Protein AF-0000000075523695 (afdb_homodimer)

InterPro domains:
  IPR011992 EF-hand domain pair [SSF47473] (6-89)
  IPR013787 S100/CaBP-9k-type, calcium binding, subdomain [PF01023] (9-50)
  IPR013787 S100/CaBP-9k-type, calcium binding, subdomain [SM01394] (8-50)
  IPR018247 EF-Hand 1, calcium-binding site [PS00018] (62-74)
  IPR034325 S-100 [cd00213] (6-84)

Radius of gyration: 16.7 Å; Cα contacts (8 Å, |Δi|>4): 233; chains: 2; bounding box: 44×44×38 Å

Sequence (190 aa):
MAEGQSEVEQAIVTIVASFYKHAGEEGKGETLTSEEFNKLLNEELPQLSQDVPLEDRLKELDINKDNELNFAEYWKLIGELAKAKQKELKDKKKKMAEGQSEVEQAIVTIVASFYKHAGEEGKGETLTSEEFNKLLNEELPQLSQDVPLEDRLKELDINKDNELNFAEYWKLIGELAKAKQKELKDKKKK

Structure (mmCIF, N/CA/C/O backbone):
data_AF-0000000075523695-model_v1
#
loop_
_entity.id
_entity.type
_entity.pdbx_description
1 polymer 'Protein S100-A13'
#
loop_
_atom_site.group_PDB
_atom_site.id
_atom_site.type_symbol
_atom_site.label_atom_id
_atom_site.label_alt_id
_atom_site.label_comp_id
_atom_site.label_asym_id
_atom_site.label_entity_id
_atom_site.label_seq_id
_atom_site.pdbx_PDB_ins_code
_atom_site.Cartn_x
_atom_site.Cartn_y
_atom_site.Cartn_z
_atom_site.occupancy
_atom_site.B_iso_or_equiv
_atom_site.auth_seq_id
_atom_site.auth_comp_id
_atom_site.auth_asym_id
_atom_site.auth_atom_id
_atom_site.pdbx_PDB_model_num
ATOM 1 N N . MET A 1 1 ? -16.547 -6.766 12.336 1 35.34 1 MET A N 1
ATOM 2 C CA . MET A 1 1 ? -15.641 -5.762 11.797 1 35.34 1 MET A CA 1
ATOM 3 C C . MET A 1 1 ? -14.766 -6.348 10.695 1 35.34 1 MET A C 1
ATOM 5 O O . MET A 1 1 ? -14.797 -7.559 10.453 1 35.34 1 MET A O 1
ATOM 9 N N . ALA A 1 2 ? -13.711 -5.734 10.156 1 43.72 2 ALA A N 1
ATOM 10 C CA . ALA A 1 2 ? -13.039 -6.25 8.969 1 43.72 2 ALA A CA 1
ATOM 11 C C . ALA A 1 2 ? -12.539 -7.676 9.195 1 43.72 2 ALA A C 1
ATOM 13 O O . ALA A 1 2 ? -11.367 -7.887 9.508 1 43.72 2 ALA A O 1
ATOM 14 N N . GLU A 1 3 ? -13.156 -8.398 10.039 1 52.56 3 GLU A N 1
ATOM 15 C CA . GLU A 1 3 ? -12.875 -9.656 10.727 1 52.56 3 GLU A CA 1
ATOM 16 C C . GLU A 1 3 ? -12.281 -10.688 9.773 1 52.56 3 GLU A C 1
ATOM 18 O O . GLU A 1 3 ? -11.586 -11.609 10.203 1 52.56 3 GLU A O 1
ATOM 23 N N . GLY A 1 4 ? -12.703 -10.562 8.508 1 64.12 4 GLY A N 1
ATOM 24 C CA . GLY A 1 4 ? -12.375 -11.586 7.523 1 64.12 4 GLY A CA 1
ATOM 25 C C . GLY A 1 4 ? -11.344 -11.133 6.508 1 64.12 4 GLY A C 1
ATOM 26 O O . GLY A 1 4 ? -11.172 -11.773 5.465 1 64.12 4 GLY A O 1
ATOM 27 N N . GLN A 1 5 ? -10.711 -10.117 6.969 1 78.75 5 GLN A N 1
ATOM 28 C CA . GLN A 1 5 ? -9.852 -9.555 5.934 1 78.75 5 GLN A CA 1
ATOM 29 C C . GLN A 1 5 ? -8.461 -10.18 5.98 1 78.75 5 GLN A C 1
ATOM 31 O O . GLN A 1 5 ? -8.008 -10.625 7.039 1 78.75 5 GLN A O 1
ATOM 36 N N . SER A 1 6 ? -7.918 -10.391 4.883 1 88.5 6 SER A N 1
ATOM 37 C CA . SER A 1 6 ? -6.574 -10.938 4.742 1 88.5 6 SER A CA 1
ATOM 38 C C . SER A 1 6 ? -5.523 -9.953 5.25 1 88.5 6 SER A C 1
ATOM 40 O O . SER A 1 6 ? -5.84 -8.797 5.551 1 88.5 6 SER A O 1
ATOM 42 N N . GLU A 1 7 ? -4.25 -10.312 5.473 1 91.38 7 GLU A N 1
ATOM 43 C CA . GLU A 1 7 ? -3.166 -9.469 5.969 1 91.38 7 GLU A CA 1
ATOM 44 C C . GLU A 1 7 ? -2.934 -8.273 5.047 1 91.38 7 GLU A C 1
ATOM 46 O O . GLU A 1 7 ? -2.738 -7.152 5.516 1 91.38 7 GLU A O 1
ATOM 51 N N . VAL A 1 8 ? -3.076 -8.539 3.75 1 93.88 8 VAL A N 1
ATOM 52 C CA . VAL A 1 8 ? -2.855 -7.504 2.744 1 93.88 8 VAL A CA 1
ATOM 53 C C . VAL A 1 8 ? -4.004 -6.5 2.777 1 93.88 8 VAL A C 1
ATOM 55 O O . VAL A 1 8 ? -3.779 -5.289 2.744 1 93.88 8 VAL A O 1
ATOM 58 N N . GLU A 1 9 ? -5.176 -6.918 2.963 1 93.81 9 GLU A N 1
ATOM 59 C CA . GLU A 1 9 ? -6.348 -6.055 3.059 1 93.81 9 GLU A CA 1
ATOM 60 C C . GLU A 1 9 ? -6.27 -5.148 4.285 1 93.81 9 GLU A C 1
ATOM 62 O O . GLU A 1 9 ? -6.566 -3.957 4.203 1 93.81 9 GLU A O 1
ATOM 67 N N . GLN A 1 10 ? -5.93 -5.773 5.336 1 92.56 10 GLN A N 1
ATOM 68 C CA . GLN A 1 10 ? -5.801 -5.023 6.582 1 92.56 10 GLN A CA 1
ATOM 69 C C . GLN A 1 10 ? -4.727 -3.945 6.465 1 92.56 10 GLN A C 1
ATOM 71 O O . GLN A 1 10 ? -4.883 -2.848 7.004 1 92.56 10 GLN A O 1
ATOM 76 N N . ALA A 1 11 ? -3.648 -4.367 5.73 1 94.25 11 ALA A N 1
ATOM 77 C CA . ALA A 1 11 ? -2.545 -3.432 5.52 1 94.25 11 ALA A CA 1
ATOM 78 C C . ALA A 1 11 ? -3.004 -2.215 4.719 1 94.25 11 ALA A C 1
ATOM 80 O O . ALA A 1 11 ? -2.709 -1.076 5.09 1 94.25 11 ALA A O 1
ATOM 81 N N . ILE A 1 12 ? -3.865 -2.469 3.713 1 95.06 12 ILE A N 1
ATOM 82 C CA . ILE A 1 12 ? -4.383 -1.399 2.863 1 95.06 12 ILE A CA 1
ATOM 83 C C . ILE A 1 12 ? -5.277 -0.476 3.686 1 95.06 12 ILE A C 1
ATOM 85 O O . ILE A 1 12 ? -5.137 0.748 3.629 1 95.06 12 ILE A O 1
ATOM 89 N N . VAL A 1 13 ? -6.074 -1.016 4.461 1 93.44 13 VAL A N 1
ATOM 90 C CA . VAL A 1 13 ? -7.016 -0.26 5.277 1 93.44 13 VAL A CA 1
ATOM 91 C C . VAL A 1 13 ? -6.262 0.562 6.316 1 93.44 13 VAL A C 1
ATOM 93 O O . VAL A 1 13 ? -6.617 1.712 6.59 1 93.44 13 VAL A O 1
ATOM 96 N N . THR A 1 14 ? -5.215 -0.057 6.844 1 94.56 14 THR A N 1
ATOM 97 C CA . THR A 1 14 ? -4.402 0.615 7.852 1 94.56 14 THR A CA 1
ATOM 98 C C . THR A 1 14 ? -3.74 1.86 7.273 1 94.56 14 THR A C 1
ATOM 100 O O . THR A 1 14 ? -3.75 2.924 7.895 1 94.56 14 THR A O 1
ATOM 103 N N . ILE A 1 15 ? -3.197 1.745 6.062 1 94.94 15 ILE A N 1
ATOM 104 C CA . ILE A 1 15 ? -2.539 2.855 5.383 1 94.94 15 ILE A CA 1
ATOM 105 C C . ILE A 1 15 ? -3.557 3.951 5.078 1 94.94 15 ILE A C 1
ATOM 107 O O . ILE A 1 15 ? -3.309 5.129 5.34 1 94.94 15 ILE A O 1
ATOM 111 N N . VAL A 1 16 ? -4.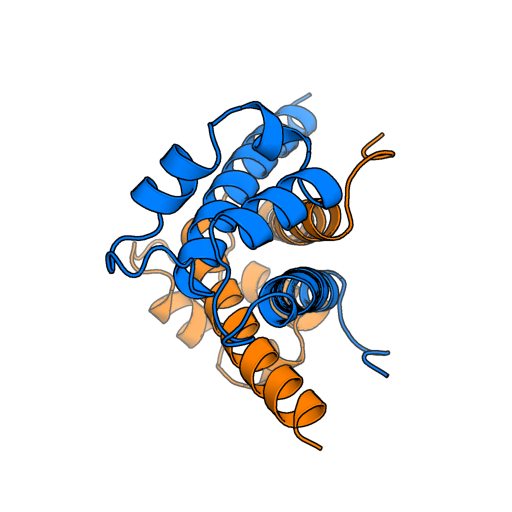727 3.555 4.586 1 94.81 16 VAL A N 1
ATOM 112 C CA . VAL A 1 16 ? -5.789 4.484 4.223 1 94.81 16 VAL A CA 1
ATOM 113 C C . VAL A 1 16 ? -6.324 5.172 5.477 1 94.81 16 VAL A C 1
ATOM 115 O O . VAL A 1 16 ? -6.52 6.391 5.488 1 94.81 16 VAL A O 1
ATOM 118 N N . ALA A 1 17 ? -6.574 4.426 6.504 1 92 17 ALA A N 1
ATOM 119 C CA . ALA A 1 17 ? -7.098 4.953 7.762 1 92 17 ALA A CA 1
ATOM 120 C C . ALA A 1 17 ? -6.113 5.934 8.398 1 92 17 ALA A C 1
ATOM 122 O O . ALA A 1 17 ? -6.52 6.953 8.953 1 92 17 ALA A O 1
ATOM 123 N N . SER A 1 18 ? -4.859 5.508 8.328 1 93 18 SER A N 1
ATOM 124 C CA . SER A 1 18 ? -3.814 6.371 8.867 1 93 18 SER A CA 1
ATOM 125 C C . SER A 1 18 ? -3.771 7.711 8.133 1 93 18 SER A C 1
ATOM 127 O O . SER A 1 18 ? -3.57 8.758 8.758 1 93 18 SER A O 1
ATOM 129 N N . PHE A 1 19 ? -3.965 7.699 6.824 1 93.06 19 PHE A N 1
ATOM 130 C CA . PHE A 1 19 ? -4.02 8.898 6.004 1 93.06 19 PHE A CA 1
ATOM 131 C C . PHE A 1 19 ? -5.156 9.812 6.449 1 93.06 19 PHE A C 1
ATOM 133 O O . PHE A 1 19 ? -4.953 11.008 6.66 1 93.06 19 PHE A O 1
ATOM 140 N N . TYR A 1 20 ? -6.281 9.305 6.754 1 90.19 20 TYR A N 1
ATOM 141 C CA . TYR A 1 20 ? -7.461 10.07 7.145 1 90.19 20 TYR A CA 1
ATOM 142 C C . TYR A 1 20 ? -7.34 10.562 8.578 1 90.19 20 TYR A C 1
ATOM 144 O O . TYR A 1 20 ? -7.848 11.641 8.914 1 90.19 20 TYR A O 1
ATOM 152 N N . LYS A 1 21 ? -6.715 9.766 9.305 1 90.94 21 LYS A N 1
ATOM 153 C CA . LYS A 1 21 ? -6.496 10.141 10.703 1 90.94 21 LYS A CA 1
ATOM 154 C C . LYS A 1 21 ? -5.758 11.469 10.805 1 90.94 21 LYS A C 1
ATOM 156 O O . LYS A 1 21 ? -6.098 12.312 11.633 1 90.94 21 LYS A O 1
ATOM 161 N N . HIS A 1 22 ? -4.805 11.609 9.938 1 91.75 22 HIS A N 1
ATOM 162 C CA . HIS A 1 22 ? -3.992 12.82 9.938 1 91.75 22 HIS A CA 1
ATOM 163 C C . HIS A 1 22 ? -4.562 13.867 8.992 1 91.75 22 HIS A C 1
ATOM 165 O O . HIS A 1 22 ? -4.508 15.07 9.281 1 91.75 22 HIS A O 1
ATOM 171 N N . ALA A 1 23 ? -5.102 13.5 7.801 1 90.31 23 ALA A N 1
ATOM 172 C CA . ALA A 1 23 ? -5.699 14.391 6.812 1 90.31 23 ALA A CA 1
ATOM 173 C C . ALA A 1 23 ? -6.902 15.133 7.395 1 90.31 23 ALA A C 1
ATOM 175 O O . ALA A 1 23 ? -7.215 16.25 6.977 1 90.31 23 ALA A O 1
ATOM 176 N N . GLY A 1 24 ? -7.617 14.586 8.375 1 82.94 24 GLY A N 1
ATOM 177 C CA . GLY A 1 24 ? -8.805 15.188 8.969 1 82.94 24 GLY A CA 1
ATOM 178 C C . GLY A 1 24 ? -8.484 16.203 10.047 1 82.94 24 GLY A C 1
ATOM 179 O O . GLY A 1 24 ? -9.391 16.797 10.641 1 82.94 24 GLY A O 1
ATOM 180 N N . GLU A 1 25 ? -7.184 16.453 10.227 1 82.88 25 GLU A N 1
ATOM 181 C CA . GLU A 1 25 ? -6.809 17.359 11.312 1 82.88 25 GLU A CA 1
ATOM 182 C C . GLU A 1 25 ? -7.02 18.812 10.914 1 82.88 25 GLU A C 1
ATOM 184 O O . GLU A 1 25 ? -7.539 19.609 11.695 1 82.88 25 GLU A O 1
ATOM 189 N N . GLU A 1 26 ? -6.375 19.219 9.781 1 71.94 26 GLU A N 1
ATOM 190 C CA . GLU A 1 26 ? -6.375 20.641 9.461 1 71.94 26 GLU A CA 1
ATOM 191 C C . GLU A 1 26 ? -7.383 20.953 8.359 1 71.94 26 GLU A C 1
ATOM 193 O O . GLU A 1 26 ? -7.723 22.125 8.133 1 71.94 26 GLU A O 1
ATOM 198 N N . GLY A 1 27 ? -8.078 19.953 7.75 1 63.81 27 GLY A N 1
ATOM 199 C CA . GLY A 1 27 ? -8.844 20.484 6.637 1 63.81 27 GLY A CA 1
ATOM 200 C C . GLY A 1 27 ? -9.727 19.453 5.957 1 63.81 27 GLY A C 1
ATOM 201 O O . GLY A 1 27 ? -10.547 18.812 6.613 1 63.81 27 GLY A O 1
ATOM 202 N N . LYS A 1 28 ? -9.477 19.328 4.664 1 66.06 28 LYS A N 1
ATOM 203 C CA . LYS A 1 28 ? -10.289 18.703 3.623 1 66.06 28 LYS A CA 1
ATOM 204 C C . LYS A 1 28 ? -10.531 17.219 3.922 1 66.06 28 LYS A C 1
ATOM 206 O O . LYS A 1 28 ? -11.547 16.656 3.51 1 66.06 28 LYS A O 1
ATOM 211 N N . GLY A 1 29 ? -9.898 16.797 4.949 1 80.44 29 GLY A N 1
ATOM 212 C CA . GLY A 1 29 ? -10.07 15.406 5.332 1 80.44 29 GLY A CA 1
ATOM 213 C C . GLY A 1 29 ? -9.781 14.438 4.199 1 80.44 29 GLY A C 1
ATOM 214 O O . GLY A 1 29 ? -9.969 13.227 4.344 1 80.44 29 GLY A O 1
ATOM 215 N N . GLU A 1 30 ? -9.602 15.055 2.967 1 85.31 30 GLU A N 1
ATOM 216 C CA . GLU A 1 30 ? -9.359 14.211 1.799 1 85.31 30 GLU A CA 1
ATOM 217 C C . GLU A 1 30 ? -7.926 14.359 1.294 1 85.31 30 GLU A C 1
ATOM 219 O O . GLU A 1 30 ? -7.484 13.602 0.432 1 85.31 30 GLU A O 1
ATOM 224 N N . THR A 1 31 ? -7.316 15.367 1.767 1 91 31 THR A N 1
ATOM 225 C CA . THR A 1 31 ? -5.938 15.633 1.374 1 91 31 THR A CA 1
ATOM 226 C C . THR A 1 31 ? -5.07 15.914 2.6 1 91 31 THR A C 1
ATOM 228 O O . THR A 1 31 ? -5.582 16.281 3.658 1 91 31 THR A O 1
ATOM 231 N N . LEU A 1 32 ? -3.75 15.594 2.482 1 92.25 32 LEU A N 1
ATOM 232 C CA . LEU A 1 32 ? -2.785 15.805 3.557 1 92.25 32 LEU A CA 1
ATOM 233 C C . LEU A 1 32 ? -1.957 17.062 3.305 1 92.25 32 LEU A C 1
ATOM 235 O O . LEU A 1 32 ? -1.354 17.203 2.24 1 92.25 32 LEU A O 1
ATOM 239 N N . THR A 1 33 ? -2.043 17.938 4.285 1 92.25 33 THR A N 1
ATOM 240 C CA . THR A 1 33 ? -1.192 19.109 4.18 1 92.25 33 THR A CA 1
ATOM 241 C C . THR A 1 33 ? 0.246 18.781 4.562 1 92.25 33 THR A C 1
ATOM 243 O O . THR A 1 33 ? 0.524 17.688 5.051 1 92.25 33 THR A O 1
ATOM 246 N N . SER A 1 34 ? 1.187 19.688 4.25 1 91.56 34 SER A N 1
ATOM 247 C CA . SER A 1 34 ? 2.596 19.5 4.582 1 91.56 34 SER A CA 1
ATOM 248 C C . SER A 1 34 ? 2.775 19.156 6.059 1 91.56 34 SER A C 1
ATOM 250 O O . SER A 1 34 ? 3.549 18.266 6.41 1 91.56 34 SER A O 1
ATOM 252 N N . GLU A 1 35 ? 2.01 19.844 6.84 1 91.12 35 GLU A N 1
ATOM 253 C CA . GLU A 1 35 ? 2.1 19.641 8.281 1 91.12 35 GLU A CA 1
ATOM 254 C C . GLU A 1 35 ? 1.537 18.281 8.695 1 91.12 35 GLU A C 1
ATOM 256 O O . GLU A 1 35 ? 2.154 17.562 9.484 1 91.12 35 GLU A O 1
ATOM 261 N N . GLU A 1 36 ? 0.402 17.938 8.109 1 94.44 36 GLU A N 1
ATOM 262 C CA . GLU A 1 36 ? -0.259 16.672 8.43 1 94.44 36 GLU A CA 1
ATOM 263 C C . GLU A 1 36 ? 0.558 15.484 7.93 1 94.44 36 GLU A C 1
ATOM 265 O O . GLU A 1 36 ? 0.677 14.469 8.625 1 94.44 36 GLU A O 1
ATOM 270 N N . PHE A 1 37 ? 1.043 15.758 6.699 1 92.25 37 PHE A N 1
ATOM 271 C CA . PHE A 1 37 ? 1.889 14.719 6.121 1 92.25 37 PHE A CA 1
ATOM 272 C C . PHE A 1 37 ? 3.133 14.5 6.973 1 92.25 37 PHE A C 1
ATOM 274 O O . PHE A 1 37 ? 3.502 13.359 7.262 1 92.25 37 PHE A O 1
ATOM 281 N N . ASN A 1 38 ? 3.713 15.57 7.414 1 92.5 38 ASN A N 1
ATOM 282 C CA . ASN A 1 38 ? 4.895 15.508 8.266 1 92.5 38 ASN A CA 1
ATOM 283 C C . ASN A 1 38 ? 4.602 14.797 9.586 1 92.5 38 ASN A C 1
ATOM 285 O O . ASN A 1 38 ? 5.41 14 10.055 1 92.5 38 ASN A O 1
ATOM 289 N N . LYS A 1 39 ? 3.482 15.086 10.133 1 92.69 39 LYS A N 1
ATOM 290 C CA . LYS A 1 39 ? 3.062 14.461 11.383 1 92.69 39 LYS A CA 1
ATOM 291 C C . LYS A 1 39 ? 2.844 12.961 11.203 1 92.69 39 LYS A C 1
ATOM 293 O O . LYS A 1 39 ? 3.264 12.164 12.047 1 92.69 39 LYS A O 1
ATOM 298 N N . LEU A 1 40 ? 2.18 12.672 10.078 1 91.94 40 LEU A N 1
ATOM 299 C CA . LEU A 1 40 ? 1.93 11.266 9.758 1 91.94 40 LEU A CA 1
ATOM 300 C C . LEU A 1 40 ? 3.24 10.5 9.609 1 91.94 40 LEU A C 1
ATOM 302 O O . LEU A 1 40 ? 3.412 9.43 10.195 1 91.94 40 LEU A O 1
ATOM 306 N N . LEU A 1 41 ? 4.195 11.086 8.859 1 92.19 41 LEU A N 1
ATOM 307 C CA . LEU A 1 41 ? 5.496 10.461 8.641 1 92.19 41 LEU A CA 1
ATOM 308 C C . LEU A 1 41 ? 6.25 10.305 9.961 1 92.19 41 LEU A C 1
ATOM 310 O O . LEU A 1 41 ? 6.832 9.25 10.227 1 92.19 41 LEU A O 1
ATOM 314 N N . ASN A 1 42 ? 6.18 11.328 10.773 1 92.06 42 ASN A N 1
ATOM 315 C CA . ASN A 1 42 ? 6.883 11.312 12.047 1 92.06 42 ASN A CA 1
ATOM 316 C C . ASN A 1 42 ? 6.297 10.281 13.008 1 92.06 42 ASN A C 1
ATOM 318 O O . ASN A 1 42 ? 7.02 9.688 13.805 1 92.06 42 ASN A O 1
ATOM 322 N N . GLU A 1 43 ? 5 10.078 12.852 1 91.81 43 GLU A N 1
ATOM 323 C CA . GLU A 1 43 ? 4.312 9.156 13.75 1 91.81 43 GLU A CA 1
ATOM 324 C C . GLU A 1 43 ? 4.309 7.738 13.188 1 91.81 43 GLU A C 1
ATOM 326 O O . GLU A 1 43 ? 4.496 6.77 13.922 1 91.81 43 GLU A O 1
ATOM 331 N N . GLU A 1 44 ? 4.137 7.664 11.852 1 91.75 44 GLU A N 1
ATOM 332 C CA . GLU A 1 44 ? 3.932 6.359 11.227 1 91.75 44 GLU A CA 1
ATOM 333 C C . GLU A 1 44 ? 5.176 5.91 10.469 1 91.75 44 GLU A C 1
ATOM 335 O O . GLU A 1 44 ? 5.465 4.711 10.391 1 91.75 44 GLU A O 1
ATOM 340 N N . LEU A 1 45 ? 5.82 6.793 9.852 1 89.75 45 LEU A N 1
ATOM 341 C CA . LEU A 1 45 ? 7.016 6.5 9.062 1 89.75 45 LEU A CA 1
ATOM 342 C C . LEU A 1 45 ? 8.188 7.363 9.523 1 89.75 45 LEU A C 1
ATOM 344 O O . LEU A 1 45 ? 8.719 8.156 8.742 1 89.75 45 LEU A O 1
ATOM 348 N N . PRO A 1 46 ? 8.641 7.121 10.703 1 89.19 46 PRO A N 1
ATOM 349 C CA . PRO A 1 46 ? 9.734 7.953 11.203 1 89.19 46 PRO A CA 1
ATOM 350 C C . PRO A 1 46 ? 11.016 7.805 10.383 1 89.19 46 PRO A C 1
ATOM 352 O O . PRO A 1 46 ? 11.844 8.719 10.352 1 89.19 46 PRO A O 1
ATOM 355 N N . GLN A 1 47 ? 11.195 6.734 9.742 1 84.44 47 GLN A N 1
ATOM 356 C CA . GLN A 1 47 ? 12.359 6.488 8.906 1 84.44 47 GLN A CA 1
ATOM 357 C C . GLN A 1 47 ? 12.367 7.418 7.691 1 84.44 47 GLN A C 1
ATOM 359 O O . GLN A 1 47 ? 13.438 7.777 7.188 1 84.44 47 GLN A O 1
ATOM 364 N N . LEU A 1 48 ? 11.227 7.734 7.258 1 85.88 48 LEU A N 1
ATOM 365 C CA . LEU A 1 48 ? 11.086 8.602 6.098 1 85.88 48 LEU A CA 1
ATOM 366 C C . LEU A 1 48 ? 11 10.07 6.52 1 85.88 48 LEU A C 1
ATOM 368 O O . LEU A 1 48 ? 11.328 10.961 5.738 1 85.88 48 LEU A O 1
ATOM 372 N N . SER A 1 49 ? 10.508 10.344 7.742 1 85.06 49 SER A N 1
ATOM 373 C CA . SER A 1 49 ? 10.266 11.695 8.242 1 85.06 49 SER A CA 1
ATOM 374 C C . SER A 1 49 ? 11.57 12.461 8.422 1 85.06 49 SER A C 1
ATOM 376 O O . SER A 1 49 ? 11.617 13.68 8.219 1 85.06 49 SER A O 1
ATOM 378 N N . GLN A 1 50 ? 12.625 11.797 8.633 1 85.06 50 GLN A N 1
ATOM 379 C CA . GLN A 1 50 ? 13.883 12.445 8.977 1 85.06 50 GLN A CA 1
ATOM 380 C C . GLN A 1 50 ? 14.773 12.617 7.75 1 85.06 50 GLN A C 1
ATOM 382 O O . GLN A 1 50 ? 15.711 13.414 7.766 1 85.06 50 GLN A O 1
ATOM 387 N N . ASP A 1 51 ? 14.398 12 6.73 1 82.06 51 ASP A N 1
ATOM 388 C CA . ASP A 1 51 ? 15.289 11.961 5.57 1 82.06 51 ASP A CA 1
ATOM 389 C C . ASP A 1 51 ? 15.102 13.195 4.691 1 82.06 51 ASP A C 1
ATOM 391 O O . ASP A 1 51 ? 16.078 13.773 4.215 1 82.06 51 ASP A O 1
ATOM 395 N N . VAL A 1 52 ? 13.953 13.578 4.402 1 84.5 52 VAL A N 1
ATOM 396 C CA . VAL A 1 52 ? 13.648 14.672 3.488 1 84.5 52 VAL A CA 1
ATOM 397 C C . VAL A 1 52 ? 12.719 15.672 4.168 1 84.5 52 VAL A C 1
ATOM 399 O O . VAL A 1 52 ? 11.781 15.281 4.867 1 84.5 52 VAL A O 1
ATOM 402 N N . PRO A 1 53 ? 13.227 16.953 4.07 1 89.25 53 PRO A N 1
ATOM 403 C CA . PRO A 1 53 ? 12.305 17.953 4.609 1 89.25 53 PRO A CA 1
ATOM 404 C C . PRO A 1 53 ? 10.883 17.797 4.07 1 89.25 53 PRO A C 1
ATOM 406 O O . PRO A 1 53 ? 10.695 17.562 2.873 1 89.25 53 PRO A O 1
ATOM 409 N N . LEU A 1 54 ? 10.016 17.797 4.906 1 85.81 54 LEU A N 1
ATOM 410 C CA . LEU A 1 54 ? 8.602 17.609 4.598 1 85.81 54 LEU A CA 1
ATOM 411 C C . LEU A 1 54 ? 8.18 18.484 3.42 1 85.81 54 LEU A C 1
ATOM 413 O O . LEU A 1 54 ? 7.496 18.016 2.51 1 85.81 54 LEU A O 1
ATOM 417 N N . GLU A 1 55 ? 8.594 19.812 3.473 1 88 55 GLU A N 1
ATOM 418 C CA . GLU A 1 55 ? 8.266 20.766 2.412 1 88 55 GLU A CA 1
ATOM 419 C C . GLU A 1 55 ? 8.773 20.266 1.058 1 88 55 GLU A C 1
ATOM 421 O O . GLU A 1 55 ? 8.086 20.422 0.043 1 88 55 GLU A O 1
ATOM 426 N N . ASP A 1 56 ? 9.883 19.656 1.104 1 91.5 56 ASP A N 1
ATOM 427 C CA . ASP A 1 56 ? 10.5 19.156 -0.119 1 91.5 56 ASP A CA 1
ATOM 428 C C . ASP A 1 56 ? 9.781 17.906 -0.636 1 91.5 56 ASP A C 1
ATOM 430 O O . ASP A 1 56 ? 9.523 17.797 -1.837 1 91.5 56 ASP A O 1
ATOM 434 N N . ARG A 1 57 ? 9.477 17.078 0.237 1 89.31 57 ARG A N 1
ATOM 435 C CA . ARG A 1 57 ? 8.781 15.844 -0.117 1 89.31 57 ARG A CA 1
ATOM 436 C C . ARG A 1 57 ? 7.379 16.141 -0.632 1 89.31 57 ARG A C 1
ATOM 438 O O . ARG A 1 57 ? 6.949 15.57 -1.644 1 89.31 57 ARG A O 1
ATOM 445 N N . LEU A 1 58 ? 6.695 17 0.078 1 90.25 58 LEU A N 1
ATOM 446 C CA . LEU A 1 58 ? 5.344 17.391 -0.302 1 90.25 58 LEU A CA 1
ATOM 447 C C . LEU A 1 58 ? 5.336 18.062 -1.675 1 90.25 58 LEU A C 1
ATOM 449 O O . LEU A 1 58 ? 4.469 17.766 -2.504 1 90.25 58 LEU A O 1
ATOM 453 N N . LYS A 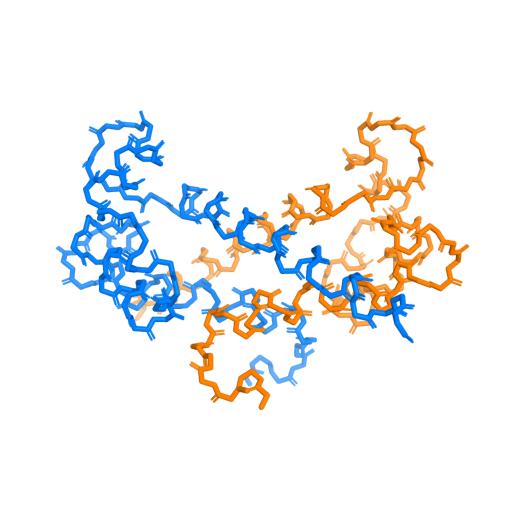1 59 ? 6.359 18.906 -1.867 1 89.31 59 LYS A N 1
ATOM 454 C CA . LYS A 1 59 ? 6.457 19.656 -3.121 1 89.31 59 LYS A CA 1
ATOM 455 C C . LYS A 1 59 ? 6.742 18.719 -4.293 1 89.31 59 LYS A C 1
ATOM 457 O O . LYS A 1 59 ? 6.23 18.922 -5.395 1 89.31 59 LYS A O 1
ATOM 462 N N . GLU A 1 60 ? 7.5 17.672 -3.994 1 89.5 60 GLU A N 1
ATOM 463 C CA . GLU A 1 60 ? 7.844 16.688 -5.016 1 89.5 60 GLU A CA 1
ATOM 464 C C . GLU A 1 60 ? 6.629 15.852 -5.41 1 89.5 60 GLU A C 1
ATOM 466 O O . GLU A 1 60 ? 6.449 15.523 -6.586 1 89.5 60 GLU A O 1
ATOM 471 N N . LEU A 1 61 ? 5.844 15.617 -4.305 1 89.38 61 LEU A N 1
ATOM 472 C CA . LEU A 1 61 ? 4.676 14.766 -4.508 1 89.38 61 LEU A CA 1
ATOM 473 C C . LEU A 1 61 ? 3.469 15.602 -4.934 1 89.38 61 LEU A C 1
ATOM 475 O O . LEU A 1 61 ? 2.633 15.133 -5.711 1 89.38 61 LEU A O 1
ATOM 479 N N . ASP A 1 62 ? 3.441 16.844 -4.34 1 88.88 62 ASP A N 1
ATOM 480 C CA . ASP A 1 62 ? 2.352 17.766 -4.641 1 88.88 62 ASP A CA 1
ATOM 481 C C . ASP A 1 62 ? 2.473 18.312 -6.062 1 88.88 62 ASP A C 1
ATOM 483 O O . ASP A 1 62 ? 2.789 19.484 -6.254 1 88.88 62 ASP A O 1
ATOM 487 N N . ILE A 1 63 ? 2.225 17.5 -6.984 1 81.75 63 ILE A N 1
ATOM 488 C CA . ILE A 1 63 ? 2.355 17.859 -8.391 1 81.75 63 ILE A CA 1
ATOM 489 C C . ILE A 1 63 ? 1.252 18.844 -8.773 1 81.75 63 ILE A C 1
ATOM 491 O O . ILE A 1 63 ? 1.456 19.719 -9.625 1 81.75 63 ILE A O 1
ATOM 495 N N . ASN A 1 64 ? 0.172 18.844 -8.062 1 81.31 64 ASN A N 1
ATOM 496 C CA . ASN A 1 64 ? -0.965 19.703 -8.383 1 81.31 64 ASN A CA 1
ATOM 497 C C . ASN A 1 64 ? -0.796 21.094 -7.801 1 81.31 64 ASN A C 1
ATOM 499 O O . ASN A 1 64 ? -1.633 21.969 -8.023 1 81.31 64 ASN A O 1
ATOM 503 N N . LYS A 1 65 ? 0.242 21.344 -7.012 1 81.88 65 LYS A N 1
ATOM 504 C CA . LYS A 1 65 ? 0.614 22.641 -6.477 1 81.88 65 LYS A CA 1
ATOM 505 C C . LYS A 1 65 ? -0.464 23.188 -5.539 1 81.88 65 LYS A C 1
ATOM 507 O O . LYS A 1 65 ? -0.792 24.375 -5.578 1 81.88 65 LYS A O 1
ATOM 512 N N . ASP A 1 66 ? -1.13 22.359 -4.777 1 84.94 66 ASP A N 1
ATOM 513 C CA . ASP A 1 66 ? -2.139 22.781 -3.811 1 84.94 66 ASP A CA 1
ATOM 514 C C . ASP A 1 66 ? -1.584 22.766 -2.389 1 84.94 66 ASP A C 1
ATOM 516 O O . ASP A 1 66 ? -2.242 23.234 -1.453 1 84.94 66 ASP A O 1
ATOM 520 N N . ASN A 1 67 ? -0.314 22.516 -2.359 1 87.19 67 ASN A N 1
ATOM 521 C CA . ASN A 1 67 ? 0.383 22.422 -1.081 1 87.19 67 ASN A CA 1
ATOM 522 C C . ASN A 1 67 ? -0.219 21.344 -0.187 1 87.19 67 ASN A C 1
ATOM 524 O O . ASN A 1 67 ? -0.204 21.469 1.039 1 87.19 67 ASN A O 1
ATOM 528 N N . GLU A 1 68 ? -0.969 20.438 -0.777 1 91.5 68 GLU A N 1
ATOM 529 C CA . GLU A 1 68 ? -1.566 19.312 -0.061 1 91.5 68 GLU A CA 1
ATOM 530 C C . GLU A 1 68 ? -1.301 18 -0.784 1 91.5 68 GLU A C 1
ATOM 532 O O . GLU A 1 68 ? -1.019 17.984 -1.983 1 91.5 68 GLU A O 1
ATOM 537 N N . LEU A 1 69 ? -1.162 17 -0.062 1 91.06 69 LEU A N 1
ATOM 538 C CA . LEU A 1 69 ? -0.93 15.672 -0.622 1 91.06 69 LEU A CA 1
ATOM 539 C C . LEU A 1 69 ? -2.225 14.867 -0.667 1 91.06 69 LEU A C 1
ATOM 541 O O . LEU A 1 69 ? -2.836 14.609 0.372 1 91.06 69 LEU A O 1
ATOM 545 N N . ASN A 1 70 ? -2.666 14.57 -1.935 1 89.56 70 ASN A N 1
ATOM 546 C CA . ASN A 1 70 ? -3.848 13.727 -2.078 1 89.56 70 ASN A CA 1
ATOM 547 C C . ASN A 1 70 ? -3.51 12.25 -1.893 1 89.56 70 ASN A C 1
ATOM 549 O O . ASN A 1 70 ? -2.336 11.875 -1.883 1 89.56 70 ASN A O 1
ATOM 553 N N . PHE A 1 71 ? -4.41 11.484 -1.746 1 91.44 71 PHE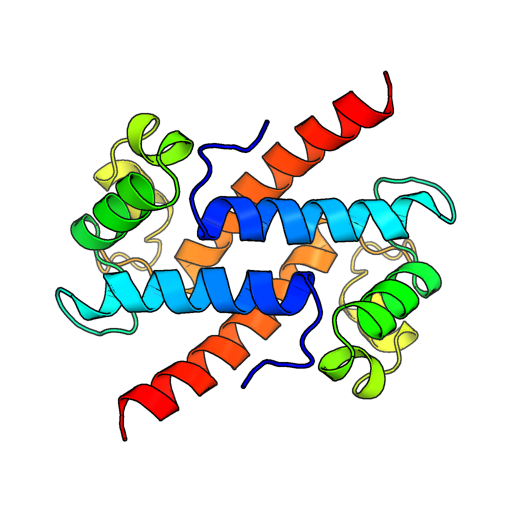 A N 1
ATOM 554 C CA . PHE A 1 71 ? -4.223 10.055 -1.515 1 91.44 71 PHE A CA 1
ATOM 555 C C . PHE A 1 71 ? -3.352 9.438 -2.605 1 91.44 71 PHE A C 1
ATOM 557 O O . PHE A 1 71 ? -2.502 8.594 -2.326 1 91.44 71 PHE A O 1
ATOM 564 N N . ALA A 1 72 ? -3.555 9.961 -3.746 1 90.56 72 ALA A N 1
ATOM 565 C CA . ALA A 1 72 ? -2.799 9.445 -4.883 1 90.56 72 ALA A CA 1
ATOM 566 C C . ALA A 1 72 ? -1.314 9.766 -4.75 1 90.56 72 ALA A C 1
ATOM 568 O O . ALA A 1 72 ? -0.461 8.922 -5.027 1 90.56 72 ALA A O 1
ATOM 569 N N . GLU A 1 73 ? -1.035 10.906 -4.332 1 93.19 73 GLU A N 1
ATOM 570 C CA . GLU A 1 73 ? 0.346 11.352 -4.16 1 93.19 73 GLU A CA 1
ATOM 571 C C . GLU A 1 73 ? 1.005 10.656 -2.973 1 93.19 73 GLU A C 1
ATOM 573 O O . GLU A 1 73 ? 2.158 10.227 -3.061 1 93.19 73 GLU A O 1
ATOM 578 N N . TYR A 1 74 ? 0.185 10.633 -1.942 1 92.12 74 TYR A N 1
ATOM 579 C CA . TYR A 1 74 ? 0.64 9.891 -0.773 1 92.12 74 TYR A CA 1
ATOM 580 C C . TYR A 1 74 ? 0.891 8.43 -1.121 1 92.12 74 TYR A C 1
ATOM 582 O O . TYR A 1 74 ? 1.89 7.844 -0.692 1 92.12 74 TYR A O 1
ATOM 590 N N . TRP A 1 75 ? 0.089 7.891 -2.025 1 91.94 75 TRP A N 1
ATOM 591 C CA . TRP A 1 75 ? 0.184 6.488 -2.428 1 91.94 75 TRP A CA 1
ATOM 592 C C . TRP A 1 75 ? 1.469 6.234 -3.209 1 91.94 75 TRP A C 1
ATOM 594 O O . TRP A 1 75 ? 2.068 5.16 -3.096 1 91.94 75 TRP A O 1
ATOM 604 N N . LYS A 1 76 ? 1.882 7.18 -3.947 1 90.44 76 LYS A N 1
ATOM 605 C CA . LYS A 1 76 ? 3.111 7.055 -4.723 1 90.44 76 LYS A CA 1
ATOM 606 C C . LYS A 1 76 ? 4.328 6.941 -3.809 1 90.44 76 LYS A C 1
ATOM 608 O O . LYS A 1 76 ? 5.246 6.164 -4.082 1 90.44 76 LYS A O 1
ATOM 613 N N . LEU A 1 77 ? 4.305 7.73 -2.744 1 91.06 77 LEU A N 1
ATOM 614 C CA . LEU A 1 77 ? 5.387 7.691 -1.765 1 91.06 77 LEU A CA 1
ATOM 615 C C . LEU A 1 77 ? 5.477 6.32 -1.104 1 91.06 77 LEU A C 1
ATOM 617 O O . LEU A 1 77 ? 6.562 5.754 -0.979 1 91.06 77 LEU A O 1
ATOM 621 N N . ILE A 1 78 ? 4.312 5.797 -0.808 1 93.75 78 ILE A N 1
ATOM 622 C CA . ILE A 1 78 ? 4.223 4.496 -0.157 1 93.75 78 ILE A CA 1
ATOM 623 C C . ILE A 1 78 ? 4.75 3.412 -1.094 1 93.75 78 ILE A C 1
ATOM 625 O O . ILE A 1 78 ? 5.434 2.484 -0.656 1 93.75 78 ILE A O 1
ATOM 629 N N . GLY A 1 79 ? 4.445 3.543 -2.361 1 93.25 79 GLY A N 1
ATOM 630 C CA . GLY A 1 79 ? 4.922 2.578 -3.34 1 93.25 79 GLY A CA 1
ATOM 631 C C . GLY A 1 79 ? 6.434 2.521 -3.438 1 93.25 79 GLY A C 1
ATOM 632 O O . GLY A 1 79 ? 7.012 1.443 -3.596 1 93.25 79 GLY A O 1
ATOM 633 N N . GLU A 1 80 ? 7.055 3.668 -3.338 1 91.12 80 GLU A N 1
ATOM 634 C CA . GLU A 1 80 ? 8.516 3.723 -3.365 1 91.12 80 GLU A CA 1
ATOM 635 C C . GLU A 1 80 ? 9.117 3.033 -2.143 1 91.12 80 GLU A C 1
ATOM 637 O O . GLU A 1 80 ? 10.133 2.346 -2.25 1 91.12 80 GLU A O 1
ATOM 642 N N . LEU A 1 81 ? 8.422 3.283 -1.021 1 91.19 81 LEU A N 1
ATOM 643 C CA . LEU A 1 81 ? 8.867 2.654 0.216 1 91.19 81 LEU A CA 1
ATOM 644 C C . LEU A 1 81 ? 8.711 1.139 0.143 1 91.19 81 LEU A C 1
ATOM 646 O O . LEU A 1 81 ? 9.586 0.397 0.602 1 91.19 81 LEU A O 1
ATOM 650 N N . ALA A 1 82 ? 7.562 0.723 -0.434 1 94.19 82 ALA A N 1
ATOM 651 C CA . ALA A 1 82 ? 7.301 -0.705 -0.606 1 94.19 82 ALA A CA 1
ATOM 652 C C . ALA A 1 82 ? 8.383 -1.36 -1.458 1 94.19 82 ALA A C 1
ATOM 654 O O . ALA A 1 82 ? 8.844 -2.461 -1.146 1 94.19 82 ALA A O 1
ATOM 655 N N . LYS A 1 83 ? 8.859 -0.659 -2.502 1 91.69 83 LYS A N 1
ATOM 656 C CA . LYS A 1 83 ? 9.922 -1.16 -3.365 1 91.69 83 LYS A CA 1
ATOM 657 C C . LYS A 1 83 ? 11.234 -1.292 -2.598 1 91.69 83 LYS A C 1
ATOM 659 O O . LYS A 1 83 ? 11.984 -2.252 -2.799 1 91.69 83 LYS A O 1
ATOM 664 N N . ALA A 1 84 ? 11.523 -0.346 -1.812 1 90.88 84 ALA A N 1
ATOM 665 C CA . ALA A 1 84 ? 12.734 -0.362 -1 1 90.88 84 ALA A CA 1
ATOM 666 C C . ALA A 1 84 ? 12.719 -1.532 -0.02 1 90.88 84 ALA A C 1
ATOM 668 O O . ALA A 1 84 ? 13.742 -2.189 0.184 1 90.88 84 ALA A O 1
ATOM 669 N N . LYS A 1 85 ? 11.5 -1.699 0.577 1 91.88 85 LYS A N 1
ATOM 670 C CA . LYS A 1 85 ? 11.359 -2.803 1.521 1 91.88 85 LYS A CA 1
ATOM 671 C C . LYS A 1 85 ? 11.477 -4.152 0.813 1 91.88 85 LYS A C 1
ATOM 673 O O . LYS A 1 85 ? 12.031 -5.102 1.364 1 91.88 85 LYS A O 1
ATOM 678 N N . GLN A 1 86 ? 10.969 -4.191 -0.391 1 90.94 86 GLN A N 1
ATOM 679 C CA . GLN A 1 86 ? 11.07 -5.398 -1.208 1 90.94 86 GLN A CA 1
ATOM 680 C C . GLN A 1 86 ? 12.531 -5.789 -1.423 1 90.94 86 GLN A C 1
ATOM 682 O O . GLN A 1 86 ? 12.883 -6.965 -1.309 1 90.94 86 GLN A O 1
ATOM 687 N N . LYS A 1 87 ? 13.391 -4.812 -1.76 1 89.06 87 LYS A N 1
ATOM 688 C CA . LYS A 1 87 ? 14.812 -5.051 -1.987 1 89.06 87 LYS A CA 1
ATOM 689 C C . LYS A 1 87 ? 15.492 -5.562 -0.72 1 89.06 87 LYS A C 1
ATOM 691 O O . LYS A 1 87 ? 16.359 -6.445 -0.783 1 89.06 87 LYS A O 1
ATOM 696 N N . GLU A 1 88 ? 15.008 -5.047 0.335 1 88.88 88 GLU A N 1
ATOM 697 C CA . GLU A 1 88 ? 15.57 -5.453 1.619 1 88.88 88 GLU A CA 1
ATOM 698 C C . GLU A 1 88 ? 15.211 -6.902 1.942 1 88.88 88 GLU A C 1
ATOM 700 O O . GLU A 1 88 ? 16.047 -7.648 2.469 1 88.88 88 GLU A O 1
ATOM 705 N N . LEU A 1 89 ? 13.938 -7.246 1.696 1 86.5 89 LEU A N 1
ATOM 706 C CA . LEU A 1 89 ? 13.445 -8.594 1.98 1 86.5 89 LEU A CA 1
ATOM 707 C C . LEU A 1 89 ? 14.094 -9.609 1.051 1 86.5 89 LEU A C 1
ATOM 709 O O . LEU A 1 89 ? 14.375 -10.742 1.461 1 86.5 89 LEU A O 1
ATOM 713 N N . LYS A 1 90 ? 14.266 -9.211 -0.167 1 84 90 LYS A N 1
ATOM 714 C CA . LYS A 1 90 ? 14.891 -10.086 -1.155 1 84 90 LYS A CA 1
ATOM 715 C C . LYS A 1 90 ? 16.328 -10.414 -0.767 1 84 90 LYS A C 1
ATOM 717 O O . LYS A 1 90 ? 16.797 -11.531 -0.993 1 84 90 LYS A O 1
ATOM 722 N N . ASP A 1 91 ? 16.969 -9.453 -0.295 1 84.31 91 ASP A N 1
ATOM 723 C CA . ASP A 1 91 ? 18.344 -9.641 0.125 1 84.31 91 ASP A CA 1
ATOM 724 C C . ASP A 1 91 ? 18.438 -10.57 1.335 1 84.31 91 ASP A C 1
ATOM 726 O O . ASP A 1 91 ? 19.406 -11.312 1.482 1 84.31 91 ASP A O 1
ATOM 730 N N . LYS A 1 92 ? 17.406 -10.586 2.076 1 76.94 92 LYS A N 1
ATOM 731 C CA . LYS A 1 92 ? 17.375 -11.438 3.26 1 76.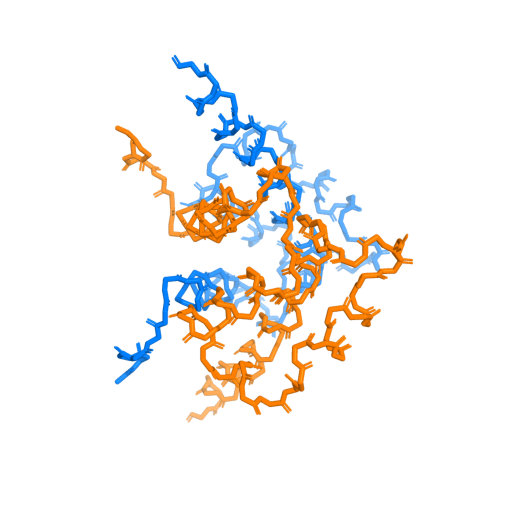94 92 LYS A CA 1
ATOM 732 C C . LYS A 1 92 ? 17.094 -12.891 2.881 1 76.94 92 LYS A C 1
ATOM 734 O O . LYS A 1 92 ? 17.594 -13.812 3.537 1 76.94 92 LYS A O 1
ATOM 739 N N . LYS A 1 93 ? 16.281 -13.125 1.921 1 66.88 93 LYS A N 1
ATOM 740 C CA . LYS A 1 93 ? 15.984 -14.484 1.466 1 66.88 93 LYS A CA 1
ATOM 741 C C . LYS A 1 93 ? 17.203 -15.109 0.796 1 66.88 93 LYS A C 1
ATOM 743 O O . LYS A 1 93 ? 17.375 -16.328 0.824 1 66.88 93 LYS A O 1
ATOM 748 N N . LYS A 1 94 ? 18.078 -14.344 0.165 1 68.75 94 LYS A N 1
ATOM 749 C CA . LYS A 1 94 ? 19.281 -14.891 -0.455 1 68.75 94 LYS A CA 1
ATOM 750 C C . LYS A 1 94 ? 20.328 -15.242 0.597 1 68.75 94 LYS A C 1
ATOM 752 O O . LYS A 1 94 ? 21.172 -16.109 0.371 1 68.75 94 LYS A O 1
ATOM 757 N N . LYS A 1 95 ? 20.094 -14.867 1.687 1 53.78 95 LYS A N 1
ATOM 758 C CA . LYS A 1 95 ? 21.141 -15.312 2.617 1 53.78 95 LYS A CA 1
ATOM 759 C C . LYS A 1 95 ? 20.734 -16.609 3.309 1 53.78 95 LYS A C 1
ATOM 761 O O . LYS A 1 95 ? 21.594 -17.422 3.666 1 53.78 95 LYS A O 1
ATOM 766 N N . MET B 1 1 ? 13.117 -6.945 16.031 1 34.5 1 MET B N 1
ATOM 767 C CA . MET B 1 1 ? 12.75 -6.996 14.609 1 34.5 1 MET B CA 1
ATOM 768 C C . MET B 1 1 ? 11.984 -5.742 14.195 1 34.5 1 MET B C 1
ATOM 770 O O . MET B 1 1 ? 11.695 -4.887 15.031 1 34.5 1 MET B O 1
ATOM 774 N N . ALA B 1 2 ? 11.039 -5.793 13.258 1 43.56 2 ALA B N 1
ATOM 775 C CA . ALA B 1 2 ? 10.406 -4.559 12.812 1 43.56 2 ALA B CA 1
ATOM 776 C C . ALA B 1 2 ? 9.711 -3.84 13.969 1 43.56 2 ALA B C 1
ATOM 778 O O . ALA B 1 2 ? 8.484 -3.791 14.031 1 43.56 2 ALA B O 1
ATOM 779 N N . GLU B 1 3 ? 10.102 -4.082 15.141 1 52.41 3 GLU B N 1
ATOM 780 C CA . GLU B 1 3 ? 9.547 -3.859 16.469 1 52.41 3 GLU B CA 1
ATOM 781 C C . GLU B 1 3 ? 9.023 -2.436 16.625 1 52.41 3 GLU B C 1
ATOM 783 O O . GLU B 1 3 ? 8.117 -2.182 17.422 1 52.41 3 GLU B O 1
ATOM 788 N N . GLY B 1 4 ? 9.695 -1.525 15.906 1 63.66 4 GLY B N 1
ATOM 789 C CA . GLY B 1 4 ? 9.438 -0.109 16.109 1 63.66 4 GLY B CA 1
ATOM 790 C C . GLY B 1 4 ? 8.695 0.535 14.953 1 63.66 4 GLY B C 1
ATOM 791 O O . GLY B 1 4 ? 8.672 1.761 14.836 1 63.66 4 GLY B O 1
ATOM 792 N N . GLN B 1 5 ? 8.125 -0.384 14.25 1 78.5 5 GLN B N 1
ATOM 793 C CA . GLN B 1 5 ? 7.574 0.182 13.023 1 78.5 5 GLN B CA 1
ATOM 794 C C . GLN B 1 5 ? 6.145 0.673 13.234 1 78.5 5 GLN B C 1
ATOM 796 O O . GLN B 1 5 ? 5.43 0.161 14.102 1 78.5 5 GLN B O 1
ATOM 801 N N . SER B 1 6 ? 5.832 1.727 12.664 1 88.31 6 SER B N 1
ATOM 802 C CA . SER B 1 6 ? 4.496 2.311 12.719 1 88.31 6 SER B CA 1
ATOM 803 C C . SER B 1 6 ? 3.475 1.415 12.031 1 88.31 6 SER B C 1
ATOM 805 O O . SER B 1 6 ? 3.84 0.44 11.367 1 88.31 6 SER B O 1
ATOM 807 N N . GLU B 1 7 ? 2.162 1.584 12.195 1 91.31 7 GLU B N 1
ATOM 808 C CA . GLU B 1 7 ? 1.094 0.789 11.602 1 91.31 7 GLU B CA 1
ATOM 809 C C . GLU B 1 7 ? 1.184 0.801 10.078 1 91.31 7 GLU B C 1
ATOM 811 O O . GLU B 1 7 ? 1.011 -0.235 9.43 1 91.31 7 GLU B O 1
ATOM 816 N N . VAL B 1 8 ? 1.565 1.965 9.555 1 93.81 8 VAL B N 1
ATOM 817 C CA . VAL B 1 8 ? 1.669 2.141 8.109 1 93.81 8 VAL B CA 1
ATOM 818 C C . VAL B 1 8 ? 2.883 1.378 7.582 1 93.81 8 VAL B C 1
ATOM 820 O O . VAL B 1 8 ? 2.797 0.687 6.562 1 93.81 8 VAL B O 1
ATOM 823 N N . GLU B 1 9 ? 3.938 1.368 8.25 1 93.69 9 GLU B N 1
ATOM 824 C CA . GLU B 1 9 ? 5.145 0.64 7.879 1 93.69 9 GLU B CA 1
ATOM 825 C C . GLU B 1 9 ? 4.902 -0.867 7.875 1 93.69 9 GLU B C 1
ATOM 827 O O . GLU B 1 9 ? 5.332 -1.567 6.957 1 93.69 9 GLU B O 1
ATOM 832 N N . GLN B 1 10 ? 4.285 -1.274 8.914 1 92.44 10 GLN B N 1
ATOM 833 C CA . GLN B 1 10 ? 3.973 -2.695 9.031 1 92.44 10 GLN B CA 1
ATOM 834 C C . GLN B 1 10 ? 3.066 -3.158 7.895 1 92.44 10 GLN B C 1
ATOM 836 O O . GLN B 1 10 ? 3.219 -4.27 7.387 1 92.44 10 GLN B O 1
ATOM 841 N N . ALA B 1 11 ? 2.129 -2.215 7.562 1 94.19 11 ALA B N 1
ATOM 842 C CA . ALA B 1 11 ? 1.199 -2.508 6.477 1 94.19 11 ALA B CA 1
ATOM 843 C C . ALA B 1 11 ? 1.938 -2.684 5.152 1 94.19 11 ALA B C 1
ATOM 845 O O . ALA B 1 11 ? 1.69 -3.643 4.418 1 94.19 11 ALA B O 1
ATOM 846 N N . ILE B 1 12 ? 2.963 -1.82 4.934 1 95 12 ILE B N 1
ATOM 847 C CA . ILE B 1 12 ? 3.756 -1.872 3.709 1 95 12 ILE B CA 1
ATOM 848 C C . ILE B 1 12 ? 4.551 -3.176 3.664 1 95 12 ILE B C 1
ATOM 850 O O . ILE B 1 12 ? 4.555 -3.873 2.646 1 95 12 ILE B O 1
ATOM 854 N N . VAL B 1 13 ? 5.102 -3.523 4.703 1 93.44 13 VAL B N 1
ATOM 855 C CA . VAL B 1 13 ? 5.926 -4.727 4.793 1 93.44 13 VAL B CA 1
ATOM 856 C C . VAL B 1 13 ? 5.055 -5.965 4.602 1 93.44 13 VAL B C 1
ATOM 858 O O . VAL B 1 13 ? 5.465 -6.922 3.941 1 93.44 13 VAL B O 1
ATOM 861 N N . THR B 1 14 ? 3.865 -5.895 5.184 1 94.56 14 THR B N 1
ATOM 862 C CA . THR B 1 14 ? 2.934 -7.012 5.082 1 94.56 14 THR B CA 1
ATOM 863 C C . THR B 1 14 ? 2.541 -7.262 3.627 1 94.56 14 THR B C 1
ATOM 865 O O . THR B 1 14 ? 2.529 -8.406 3.168 1 94.56 14 THR B O 1
ATOM 868 N N . ILE B 1 15 ? 2.252 -6.203 2.891 1 94.94 15 ILE B N 1
ATOM 869 C CA . ILE B 1 15 ? 1.869 -6.289 1.486 1 94.94 15 ILE B CA 1
ATOM 870 C C . ILE B 1 15 ? 3.037 -6.832 0.666 1 94.94 15 ILE B C 1
ATOM 872 O O . ILE B 1 15 ? 2.865 -7.742 -0.149 1 94.94 15 ILE B O 1
ATOM 876 N N . VAL B 1 16 ? 4.238 -6.316 0.925 1 94.69 16 VAL B N 1
ATOM 877 C CA . VAL B 1 16 ? 5.445 -6.715 0.21 1 94.69 16 VAL B CA 1
ATOM 878 C C . VAL B 1 16 ? 5.773 -8.172 0.527 1 94.69 16 VAL B C 1
ATOM 880 O O . VAL B 1 16 ? 6.082 -8.953 -0.373 1 94.69 16 VAL B O 1
ATOM 883 N N . ALA B 1 17 ? 5.723 -8.539 1.768 1 91.88 17 ALA B N 1
ATOM 884 C CA . ALA B 1 17 ? 6.023 -9.898 2.209 1 91.88 17 ALA B CA 1
ATOM 885 C C . ALA B 1 17 ? 5.035 -10.898 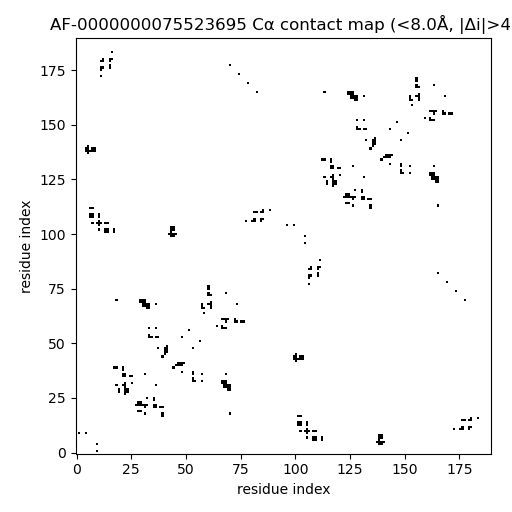1.616 1 91.88 17 ALA B C 1
ATOM 887 O O . ALA B 1 17 ? 5.422 -12.008 1.231 1 91.88 17 ALA B O 1
ATOM 888 N N . SER B 1 18 ? 3.781 -10.461 1.646 1 93 18 SER B N 1
ATOM 889 C CA . SER B 1 18 ? 2.742 -11.312 1.073 1 93 18 SER B CA 1
ATOM 890 C C . SER B 1 18 ? 2.992 -11.57 -0.409 1 93 18 SER B C 1
ATOM 892 O O . SER B 1 18 ? 2.777 -12.68 -0.897 1 93 18 SER B O 1
ATOM 894 N N . PHE B 1 19 ? 3.453 -10.562 -1.133 1 93.06 19 PHE B N 1
ATOM 895 C CA . PHE B 1 19 ? 3.805 -10.672 -2.543 1 93.06 19 PHE B CA 1
ATOM 896 C C . PHE B 1 19 ? 4.91 -11.703 -2.748 1 93.06 19 PHE B C 1
ATOM 898 O O . PHE B 1 19 ? 4.793 -12.586 -3.6 1 93.06 19 PHE B O 1
ATOM 905 N N . TYR B 1 20 ? 5.891 -11.727 -1.933 1 90.12 20 TYR B N 1
ATOM 906 C CA . TYR B 1 20 ? 7.039 -12.617 -2.045 1 90.12 20 TYR B CA 1
ATOM 907 C C . TYR B 1 20 ? 6.672 -14.031 -1.614 1 90.12 20 TYR B C 1
ATOM 909 O O . TYR B 1 20 ? 7.207 -15.008 -2.145 1 90.12 20 TYR B O 1
ATOM 917 N N . LYS B 1 21 ? 5.816 -14.047 -0.701 1 90.94 21 LYS B N 1
ATOM 918 C CA . LYS B 1 21 ? 5.352 -15.344 -0.218 1 90.94 21 LYS B CA 1
ATOM 919 C C . LYS B 1 21 ? 4.754 -16.172 -1.352 1 90.94 21 LYS B C 1
ATOM 921 O O . LYS B 1 21 ? 5.004 -17.375 -1.449 1 90.94 21 LYS B O 1
ATOM 926 N N . HIS B 1 22 ? 4.023 -15.492 -2.164 1 91.69 22 HIS B N 1
ATOM 927 C CA . HIS B 1 22 ? 3.357 -16.156 -3.277 1 91.69 22 HIS B CA 1
ATOM 928 C C . HIS B 1 22 ? 4.219 -16.125 -4.535 1 91.69 22 HIS B C 1
ATOM 930 O O . HIS B 1 22 ? 4.234 -17.094 -5.309 1 91.69 22 HIS B O 1
ATOM 936 N N . ALA B 1 23 ? 4.961 -15.016 -4.844 1 90.25 23 ALA B N 1
ATOM 937 C CA . ALA B 1 23 ? 5.84 -14.852 -6 1 90.25 23 ALA B CA 1
ATOM 938 C C . ALA B 1 23 ? 6.969 -15.883 -5.984 1 90.25 23 ALA B C 1
ATOM 940 O O . ALA B 1 23 ? 7.473 -16.281 -7.039 1 90.25 23 ALA B O 1
ATOM 941 N N . GLY B 1 24 ? 7.402 -16.375 -4.828 1 83 24 GLY B N 1
ATOM 942 C CA . GLY B 1 24 ? 8.5 -17.328 -4.703 1 83 24 GLY B CA 1
ATOM 943 C C . GLY B 1 24 ? 8.078 -18.766 -4.922 1 83 24 GLY B C 1
ATOM 944 O O . GLY B 1 24 ? 8.898 -19.688 -4.848 1 83 24 GLY B O 1
ATOM 945 N N . GLU B 1 25 ? 6.805 -18.922 -5.281 1 83.06 25 GLU B N 1
ATOM 946 C CA . GLU B 1 25 ? 6.316 -20.297 -5.426 1 83.06 25 GLU B CA 1
ATOM 947 C C . GLU B 1 25 ? 6.758 -20.891 -6.754 1 83.06 25 GLU B C 1
ATOM 949 O O . GLU B 1 25 ? 7.172 -22.062 -6.805 1 83.06 25 GLU B O 1
ATOM 954 N N . GLU B 1 26 ? 6.414 -20.156 -7.879 1 72.69 26 GLU B N 1
ATOM 955 C CA . GLU B 1 26 ? 6.64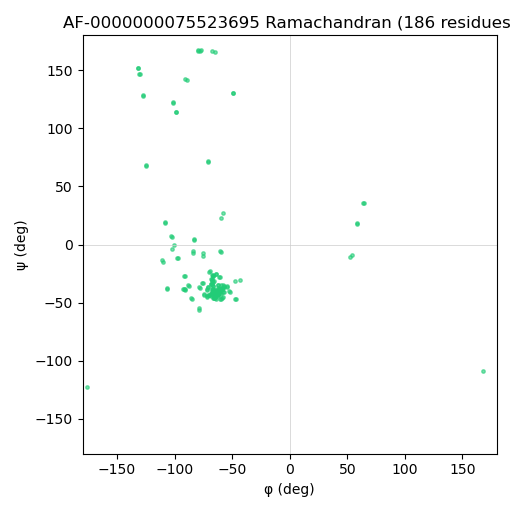1 -20.766 -9.188 1 72.69 26 GLU B CA 1
ATOM 956 C C . GLU B 1 26 ? 7.926 -20.234 -9.82 1 72.69 26 GLU B C 1
ATOM 958 O O . GLU B 1 26 ? 8.375 -20.75 -10.852 1 72.69 26 GLU B O 1
ATOM 963 N N . GLY B 1 27 ? 8.711 -19.328 -9.219 1 63.75 27 GLY B N 1
ATOM 964 C CA . GLY B 1 27 ? 9.852 -18.984 -10.047 1 63.75 27 GLY B CA 1
ATOM 965 C C . GLY B 1 27 ? 10.602 -17.75 -9.547 1 63.75 27 GLY B C 1
ATOM 966 O O . GLY B 1 27 ? 11.062 -17.734 -8.398 1 63.75 27 GLY B O 1
ATOM 967 N N . LYS B 1 28 ? 10.461 -16.688 -10.297 1 65.94 28 LYS B N 1
ATOM 968 C CA . LYS B 1 28 ? 11.328 -15.5 -10.32 1 65.94 28 LYS B CA 1
ATOM 969 C C . LYS B 1 28 ? 11.367 -14.82 -8.953 1 65.94 28 LYS B C 1
ATOM 971 O O . LYS B 1 28 ? 12.359 -14.172 -8.609 1 65.94 28 LYS B O 1
ATOM 976 N N . GLY B 1 29 ? 10.555 -15.32 -8.102 1 80.19 29 GLY B N 1
ATOM 977 C CA . GLY B 1 29 ? 10.523 -14.773 -6.754 1 80.19 29 GLY B CA 1
ATOM 978 C C . GLY B 1 29 ? 10.352 -13.266 -6.719 1 80.19 29 GLY B C 1
ATOM 979 O O . GLY B 1 29 ? 10.344 -12.664 -5.648 1 80.19 29 GLY B O 1
ATOM 980 N N . GLU B 1 30 ? 10.492 -12.664 -7.965 1 85.06 30 GLU B N 1
ATOM 981 C CA . GLU B 1 30 ? 10.398 -11.203 -8.039 1 85.06 30 GLU B CA 1
ATOM 982 C C . GLU B 1 30 ? 9.125 -10.766 -8.758 1 85.06 30 GLU B C 1
ATOM 984 O O . GLU B 1 30 ? 8.789 -9.578 -8.758 1 85.06 30 GLU B O 1
ATOM 989 N N . THR B 1 31 ? 8.539 -11.703 -9.383 1 91 31 THR B N 1
ATOM 990 C CA . THR B 1 31 ? 7.309 -11.422 -10.109 1 91 31 THR B CA 1
ATOM 991 C C . THR B 1 31 ? 6.242 -12.461 -9.781 1 91 31 THR B C 1
ATOM 993 O O . THR B 1 31 ? 6.559 -13.562 -9.336 1 91 31 THR B O 1
ATOM 996 N N . LEU B 1 32 ? 4.934 -12.031 -9.883 1 92.38 32 LEU B N 1
ATOM 997 C CA . LEU B 1 32 ? 3.799 -12.906 -9.617 1 92.38 32 LEU B CA 1
ATOM 998 C C . LEU B 1 32 ? 3.18 -13.406 -10.914 1 92.38 32 LEU B C 1
ATOM 1000 O O . LEU B 1 32 ? 2.82 -12.609 -11.781 1 92.38 32 LEU B O 1
ATOM 1004 N N . THR B 1 33 ? 3.166 -14.727 -11 1 92.25 33 THR B N 1
ATOM 1005 C CA . THR B 1 33 ? 2.484 -15.289 -12.164 1 92.25 33 THR B CA 1
ATOM 1006 C C . THR B 1 33 ? 0.971 -15.234 -11.984 1 92.25 33 THR B C 1
ATOM 1008 O O . THR B 1 33 ? 0.483 -14.914 -10.898 1 92.25 33 THR B O 1
ATOM 1011 N N . SER B 1 34 ? 0.209 -15.461 -13.062 1 91.62 34 SER B N 1
ATOM 1012 C CA . SER B 1 34 ? -1.249 -15.453 -13.016 1 91.62 34 SER B CA 1
ATOM 1013 C C . SER B 1 34 ? -1.771 -16.375 -11.922 1 91.62 34 SER B C 1
ATOM 1015 O O . SER B 1 34 ? -2.691 -16.016 -11.188 1 91.62 34 SER B O 1
ATOM 1017 N N . GLU B 1 35 ? -1.116 -17.484 -11.828 1 91.25 35 GLU B N 1
ATOM 1018 C CA . GLU B 1 35 ? -1.528 -18.469 -10.836 1 91.25 35 GLU B CA 1
ATOM 1019 C C . GLU B 1 35 ? -1.201 -18 -9.422 1 91.25 35 GLU B C 1
ATOM 1021 O O . GLU B 1 35 ? -2.037 -18.109 -8.523 1 91.25 35 GLU B O 1
ATOM 1026 N N . GLU B 1 36 ? -0.008 -17.453 -9.258 1 94.44 36 GLU B N 1
ATOM 1027 C CA . GLU B 1 36 ? 0.442 -16.984 -7.949 1 94.44 36 GLU B CA 1
ATOM 1028 C C . GLU B 1 36 ? -0.366 -15.773 -7.492 1 94.44 36 GLU B C 1
ATOM 1030 O O . GLU B 1 36 ? -0.729 -15.672 -6.316 1 94.44 36 GLU B O 1
ATOM 1035 N N . PHE B 1 37 ? -0.56 -14.938 -8.531 1 92.25 37 PHE B N 1
ATOM 1036 C CA . PHE B 1 37 ? -1.369 -13.758 -8.25 1 92.25 37 PHE B CA 1
ATOM 1037 C C . PHE B 1 37 ? -2.779 -14.156 -7.828 1 92.25 37 PHE B C 1
ATOM 1039 O O . PHE B 1 37 ? -3.314 -13.633 -6.852 1 92.25 37 PHE B O 1
ATOM 1046 N N . ASN B 1 38 ? -3.326 -15.109 -8.516 1 92.44 38 ASN B N 1
ATOM 1047 C CA . ASN B 1 38 ? -4.66 -15.617 -8.203 1 92.44 38 ASN B CA 1
ATOM 1048 C C . ASN B 1 38 ? -4.719 -16.234 -6.809 1 92.44 38 ASN B C 1
ATOM 1050 O O . ASN B 1 38 ? -5.688 -16.031 -6.078 1 92.44 38 ASN B O 1
ATOM 1054 N N . LYS B 1 39 ? -3.717 -16.938 -6.484 1 92.75 39 LYS B N 1
ATOM 1055 C CA . LYS B 1 39 ? -3.629 -17.562 -5.168 1 92.75 39 LYS B CA 1
ATOM 1056 C C . LYS B 1 39 ? -3.537 -16.516 -4.066 1 92.75 39 LYS B C 1
ATOM 1058 O O . LYS B 1 39 ? -4.199 -16.625 -3.033 1 92.75 39 LYS B O 1
ATOM 1063 N N . LEU B 1 40 ? -2.684 -15.523 -4.363 1 92 40 LEU B N 1
ATOM 1064 C CA . LEU B 1 40 ? -2.523 -14.422 -3.414 1 92 40 LEU B CA 1
ATOM 1065 C C . LEU B 1 40 ? -3.848 -13.703 -3.189 1 92 40 LEU B C 1
ATOM 1067 O O . LEU B 1 40 ? -4.25 -13.477 -2.045 1 92 40 LEU B O 1
ATOM 1071 N N . LEU B 1 41 ? -4.562 -13.391 -4.285 1 92.25 41 LEU B N 1
ATOM 1072 C CA . LEU B 1 41 ? -5.848 -12.711 -4.203 1 92.25 41 LEU B CA 1
ATOM 1073 C C . LEU B 1 41 ? -6.871 -13.562 -3.459 1 92.25 41 LEU B C 1
ATOM 1075 O O . LEU B 1 41 ? -7.602 -13.055 -2.607 1 92.25 41 LEU B O 1
ATOM 1079 N N . ASN B 1 42 ? -6.867 -14.828 -3.75 1 92.19 42 ASN B N 1
ATOM 1080 C CA . ASN B 1 42 ? -7.816 -15.75 -3.131 1 92.19 42 ASN B CA 1
ATOM 1081 C C . ASN B 1 42 ? -7.551 -15.906 -1.637 1 92.19 42 ASN B C 1
ATOM 1083 O O . ASN B 1 42 ? -8.484 -16.094 -0.852 1 92.19 42 ASN B O 1
ATOM 1087 N N . GLU B 1 43 ? -6.285 -15.789 -1.307 1 91.88 43 GLU B N 1
ATOM 1088 C CA . GLU B 1 43 ? -5.902 -15.984 0.088 1 91.88 43 GLU B CA 1
ATOM 1089 C C . GLU B 1 43 ? -5.93 -14.664 0.855 1 91.88 43 GLU B C 1
ATOM 1091 O O . GLU B 1 43 ? -6.371 -14.617 2.004 1 91.88 43 GLU B O 1
ATOM 1096 N N . GLU B 1 44 ? -5.484 -13.594 0.169 1 91.69 44 GLU B N 1
ATOM 1097 C CA . GLU B 1 44 ? -5.285 -12.32 0.856 1 91.69 44 GLU B CA 1
ATOM 1098 C C . GLU B 1 44 ? -6.375 -11.32 0.487 1 91.69 44 GLU B C 1
ATOM 1100 O O . GLU B 1 44 ? -6.766 -10.484 1.308 1 91.69 44 GLU B O 1
ATOM 1105 N N . LEU B 1 45 ? -6.777 -11.328 -0.706 1 89.88 45 LEU B N 1
ATOM 1106 C CA . LEU B 1 45 ? -7.801 -10.414 -1.201 1 89.88 45 LEU B CA 1
ATOM 1107 C C . LEU B 1 45 ? -8.953 -11.172 -1.841 1 89.88 45 LEU B C 1
ATOM 1109 O O . LEU B 1 45 ? -9.227 -11.016 -3.033 1 89.88 45 LEU B O 1
ATOM 1113 N N . PRO B 1 46 ? -9.672 -11.867 -1.04 1 89.31 46 PRO B N 1
ATOM 1114 C CA . PRO B 1 46 ? -10.766 -12.656 -1.608 1 89.31 46 PRO B CA 1
ATOM 1115 C C . PRO B 1 46 ? -11.844 -11.789 -2.252 1 89.31 46 PRO B C 1
ATOM 1117 O O . PRO B 1 46 ? -12.562 -12.25 -3.145 1 89.31 46 PRO B O 1
ATOM 1120 N N . GLN B 1 47 ? -11.984 -10.617 -1.843 1 84.38 47 GLN B N 1
ATOM 1121 C CA . GLN B 1 47 ? -12.961 -9.695 -2.402 1 84.38 47 GLN B CA 1
ATOM 1122 C C . GLN B 1 47 ? -12.625 -9.344 -3.85 1 84.38 47 GLN B C 1
ATOM 1124 O O . GLN B 1 47 ? -13.523 -9.086 -4.656 1 84.38 47 GLN B O 1
ATOM 1129 N N . LEU B 1 48 ? -11.398 -9.344 -4.129 1 86 48 LEU B N 1
ATOM 1130 C CA . LEU B 1 48 ? -10.922 -9.008 -5.469 1 86 48 LEU B CA 1
ATOM 1131 C C . LEU B 1 48 ? -10.789 -10.266 -6.324 1 86 48 LEU B C 1
ATOM 1133 O O . LEU B 1 48 ? -10.852 -10.195 -7.555 1 86 48 LEU B O 1
ATOM 1137 N N . SER B 1 49 ? -10.562 -11.422 -5.688 1 85.25 49 SER B N 1
ATOM 1138 C CA . SER B 1 49 ? -10.297 -12.68 -6.379 1 85.25 49 SER B CA 1
ATOM 1139 C C . SER B 1 49 ? -11.523 -13.164 -7.137 1 85.25 49 SER B C 1
ATOM 1141 O O . SER B 1 49 ? -11.406 -13.773 -8.203 1 85.25 49 SER B O 1
ATOM 1143 N N . GLN B 1 50 ? -12.664 -12.805 -6.734 1 85.38 50 GLN B N 1
ATOM 1144 C CA . GLN B 1 50 ? -13.898 -13.352 -7.297 1 85.38 50 GLN B CA 1
ATOM 1145 C C . GLN B 1 50 ? -14.484 -12.406 -8.344 1 85.38 50 GLN B C 1
ATOM 1147 O O . GLN B 1 50 ? -15.328 -12.812 -9.148 1 85.38 50 GLN B O 1
ATOM 1152 N N . ASP B 1 51 ? -13.977 -11.266 -8.398 1 82.12 51 ASP B N 1
ATOM 1153 C CA . ASP B 1 51 ? -14.594 -10.25 -9.234 1 82.12 51 ASP B CA 1
ATOM 1154 C C . ASP B 1 51 ? -14.109 -10.352 -10.68 1 82.12 51 ASP B C 1
ATOM 1156 O O . ASP B 1 51 ? -14.906 -10.258 -11.617 1 82.12 51 ASP B O 1
ATOM 1160 N N . VAL B 1 52 ? -12.906 -10.469 -10.922 1 84.62 52 VAL B N 1
ATOM 1161 C CA . VAL B 1 52 ? -12.312 -10.469 -12.25 1 84.62 52 VAL B CA 1
ATOM 1162 C C . VAL B 1 52 ? -11.43 -11.711 -12.422 1 84.62 52 VAL B C 1
ATOM 1164 O O . VAL B 1 52 ? -10.711 -12.094 -11.5 1 84.62 52 VAL B O 1
ATOM 1167 N N . PRO B 1 53 ? -11.773 -12.375 -13.586 1 89.38 53 PRO B N 1
ATOM 1168 C CA . PRO B 1 53 ? -10.875 -13.5 -13.844 1 89.38 53 PRO B CA 1
ATOM 1169 C C . PRO B 1 53 ? -9.398 -13.117 -13.734 1 89.38 53 PRO B C 1
ATOM 1171 O O . PRO B 1 53 ? -8.992 -12.062 -14.234 1 89.38 53 PRO B O 1
ATOM 1174 N N . LEU B 1 54 ? -8.734 -13.852 -13.039 1 86.12 54 LEU B N 1
ATOM 1175 C CA . LEU B 1 54 ? -7.316 -13.617 -12.766 1 86.12 54 LEU B CA 1
ATOM 1176 C C . LEU B 1 54 ? -6.562 -13.305 -14.055 1 86.12 54 LEU B C 1
ATOM 1178 O O . LEU B 1 54 ? -5.75 -12.375 -14.086 1 86.12 54 LEU B O 1
ATOM 1182 N N . GLU B 1 55 ? -6.824 -14.148 -15.133 1 88.25 55 GLU B N 1
ATOM 1183 C CA . GLU B 1 55 ? -6.172 -13.953 -16.422 1 88.25 55 GLU B CA 1
ATOM 1184 C C . GLU B 1 55 ? -6.426 -12.555 -16.969 1 88.25 55 GLU B C 1
ATOM 1186 O O . GLU B 1 55 ? -5.531 -11.93 -17.547 1 88.25 55 GLU B O 1
ATOM 1191 N N . ASP B 1 56 ? -7.59 -12.086 -16.703 1 91.56 56 ASP B N 1
ATOM 1192 C CA . ASP B 1 56 ? -7.98 -10.766 -17.188 1 91.56 56 ASP B CA 1
ATOM 1193 C C . ASP B 1 56 ? -7.301 -9.656 -16.391 1 91.56 56 ASP B C 1
ATOM 1195 O O . ASP B 1 56 ? -6.809 -8.68 -16.969 1 91.56 56 ASP B O 1
ATOM 1199 N N . ARG B 1 57 ? -7.293 -9.836 -15.156 1 89.56 57 ARG B N 1
ATOM 1200 C CA . ARG B 1 57 ? -6.668 -8.859 -14.266 1 89.56 57 ARG B CA 1
ATOM 1201 C C . ARG B 1 57 ? -5.164 -8.797 -14.5 1 89.56 57 ARG B C 1
ATOM 1203 O O . ARG B 1 57 ? -4.59 -7.707 -14.586 1 89.56 57 ARG B O 1
ATOM 1210 N N . LEU B 1 58 ? -4.57 -9.961 -14.594 1 90.44 58 LEU B N 1
ATOM 1211 C CA . LEU B 1 58 ? -3.133 -10.055 -14.82 1 90.44 58 LEU B CA 1
ATOM 1212 C C . LEU B 1 58 ? -2.752 -9.414 -16.156 1 90.44 58 LEU B C 1
ATOM 1214 O O . LEU B 1 58 ? -1.764 -8.68 -16.234 1 90.44 58 LEU B O 1
ATOM 1218 N N . LYS B 1 59 ? -3.613 -9.695 -17.141 1 89.31 59 LYS B N 1
ATOM 1219 C CA . LYS B 1 59 ? -3.352 -9.188 -18.484 1 89.31 59 LYS B CA 1
ATOM 1220 C C . LYS B 1 59 ? -3.473 -7.664 -18.531 1 89.31 59 LYS B C 1
ATOM 1222 O O . LYS B 1 59 ? -2.717 -6.996 -19.234 1 89.31 59 LYS B O 1
ATOM 1227 N N . GLU B 1 60 ? -4.383 -7.164 -17.719 1 89.81 60 GLU B N 1
ATOM 1228 C CA . GLU B 1 60 ? -4.594 -5.719 -17.656 1 89.81 60 GLU B CA 1
ATOM 1229 C C . GLU B 1 60 ? -3.422 -5.02 -16.984 1 89.81 60 GLU B C 1
ATOM 1231 O O . GLU B 1 60 ? -3.025 -3.924 -17.391 1 89.81 60 GLU B O 1
ATOM 1236 N N . LEU B 1 61 ? -2.939 -5.797 -15.961 1 89.5 61 LEU B N 1
ATOM 1237 C CA . LEU B 1 61 ? -1.85 -5.234 -15.172 1 89.5 61 LEU B CA 1
ATOM 1238 C C . LEU B 1 61 ? -0.499 -5.547 -15.805 1 89.5 61 LEU B C 1
ATOM 1240 O O . LEU B 1 61 ? 0.425 -4.734 -15.742 1 89.5 61 LEU B O 1
ATOM 1244 N N . ASP B 1 62 ? -0.471 -6.793 -16.391 1 89.12 62 ASP B N 1
ATOM 1245 C CA . ASP B 1 62 ? 0.751 -7.246 -17.047 1 89.12 62 ASP B CA 1
ATOM 1246 C C . ASP B 1 62 ? 0.992 -6.484 -18.344 1 89.12 62 ASP B C 1
ATOM 1248 O O . ASP B 1 62 ? 0.863 -7.051 -19.438 1 89.12 62 ASP B O 1
ATOM 1252 N N . ILE B 1 63 ? 1.331 -5.262 -18.234 1 81.5 63 ILE B N 1
ATOM 1253 C CA . ILE B 1 63 ? 1.537 -4.398 -19.391 1 81.5 63 ILE B CA 1
ATOM 1254 C C . ILE B 1 63 ? 2.795 -4.828 -20.141 1 81.5 63 ILE B C 1
ATOM 1256 O O . ILE B 1 63 ? 2.873 -4.691 -21.359 1 81.5 63 ILE B O 1
ATOM 1260 N N . ASN B 1 64 ? 3.686 -5.488 -19.484 1 81.25 64 ASN B N 1
ATOM 1261 C CA . ASN B 1 64 ? 4.949 -5.895 -20.078 1 81.25 64 ASN B CA 1
ATOM 1262 C C . ASN B 1 64 ? 4.801 -7.203 -20.859 1 81.25 64 ASN B C 1
ATOM 1264 O O . ASN B 1 64 ? 5.758 -7.668 -21.484 1 81.25 64 ASN B O 1
ATOM 1268 N N . LYS B 1 65 ? 3.658 -7.859 -20.797 1 81.94 65 LYS B N 1
ATOM 1269 C CA . LYS B 1 65 ? 3.316 -9.047 -21.578 1 81.94 65 LYS B CA 1
ATOM 1270 C C . LYS B 1 65 ? 4.215 -10.219 -21.219 1 81.94 65 LYS B C 1
ATOM 1272 O O . LYS B 1 65 ? 4.668 -10.961 -22.094 1 81.94 65 LYS B O 1
ATOM 1277 N N . ASP B 1 66 ? 4.617 -10.375 -20 1 84.94 66 ASP B N 1
ATOM 1278 C CA . ASP B 1 66 ? 5.426 -11.5 -19.547 1 84.94 66 ASP B CA 1
ATOM 1279 C C . ASP B 1 66 ? 4.574 -12.516 -18.781 1 84.94 66 ASP B C 1
ATOM 1281 O O . ASP B 1 66 ? 5.051 -13.602 -18.453 1 84.94 66 ASP B O 1
ATOM 1285 N N . ASN B 1 67 ? 3.318 -12.242 -18.828 1 87.25 67 ASN B N 1
ATOM 1286 C CA . ASN B 1 67 ? 2.355 -13.094 -18.141 1 87.25 67 ASN B CA 1
ATOM 1287 C C . ASN B 1 67 ? 2.646 -13.172 -16.641 1 87.25 67 ASN B C 1
ATOM 1289 O O . ASN B 1 67 ? 2.375 -14.195 -16.016 1 87.25 67 ASN B O 1
ATOM 1293 N N . GLU B 1 68 ? 3.414 -12.242 -16.156 1 91.56 68 GLU B N 1
ATOM 1294 C CA . GLU B 1 68 ? 3.734 -12.164 -14.734 1 91.56 68 GLU B CA 1
ATOM 1295 C C . GLU B 1 68 ? 3.498 -10.75 -14.195 1 91.56 68 GLU B C 1
ATOM 1297 O O . GLU B 1 68 ? 3.48 -9.781 -14.961 1 91.56 68 GLU B O 1
ATOM 1302 N N . LEU B 1 69 ? 3.113 -10.664 -13.008 1 91.19 69 LEU B N 1
ATOM 1303 C CA . LEU B 1 69 ? 2.871 -9.383 -12.359 1 91.19 69 LEU B CA 1
ATOM 1304 C C . LEU B 1 69 ? 4.059 -8.977 -11.492 1 91.19 69 LEU B C 1
ATOM 1306 O O . LEU B 1 69 ? 4.41 -9.688 -10.547 1 91.19 69 LEU B O 1
ATOM 1310 N N . ASN B 1 70 ? 4.727 -7.852 -11.922 1 89.56 70 ASN B N 1
ATOM 1311 C CA . ASN B 1 70 ? 5.824 -7.34 -11.102 1 89.56 70 ASN B CA 1
ATOM 1312 C C . ASN B 1 70 ? 5.305 -6.535 -9.914 1 89.56 70 ASN B C 1
ATOM 1314 O O . ASN B 1 70 ? 4.121 -6.203 -9.852 1 89.56 70 ASN B O 1
ATOM 1318 N N . PHE B 1 71 ? 6.074 -6.258 -9.047 1 91.56 71 PHE B N 1
ATOM 1319 C CA . PHE B 1 71 ? 5.699 -5.539 -7.836 1 91.56 71 PHE B CA 1
ATOM 1320 C C . PHE B 1 71 ? 5.016 -4.219 -8.18 1 91.56 71 PHE B C 1
ATOM 1322 O O . PHE B 1 71 ? 4.047 -3.828 -7.527 1 91.56 71 PHE B O 1
ATOM 1329 N N . ALA B 1 72 ? 5.516 -3.666 -9.211 1 90.62 72 ALA B N 1
ATOM 1330 C CA . ALA B 1 72 ? 4.965 -2.381 -9.633 1 90.62 72 ALA B CA 1
ATOM 1331 C C . ALA B 1 72 ? 3.523 -2.535 -10.117 1 90.62 72 ALA B C 1
ATOM 1333 O O . ALA B 1 72 ? 2.664 -1.712 -9.789 1 90.62 72 ALA B O 1
ATOM 1334 N N . GLU B 1 73 ? 3.279 -3.545 -10.82 1 93.25 73 GLU B N 1
ATOM 1335 C CA . GLU B 1 73 ? 1.944 -3.811 -11.352 1 93.25 73 GLU B CA 1
ATOM 1336 C C . GLU B 1 73 ? 0.986 -4.238 -10.242 1 93.25 73 GLU B C 1
ATOM 1338 O O . GLU B 1 73 ? -0.161 -3.789 -10.203 1 93.25 73 GLU B O 1
ATOM 1343 N N . TYR B 1 74 ? 1.563 -5.121 -9.461 1 92.19 74 TYR B N 1
ATOM 1344 C CA . TYR B 1 74 ? 0.805 -5.523 -8.281 1 92.19 74 TYR B CA 1
ATOM 1345 C C . TYR B 1 74 ? 0.481 -4.32 -7.406 1 92.19 74 TYR B C 1
ATOM 1347 O O . TYR B 1 74 ? -0.641 -4.191 -6.91 1 92.19 74 TYR B O 1
ATOM 1355 N N . TRP B 1 75 ? 1.396 -3.363 -7.344 1 92 75 TRP B N 1
ATOM 1356 C CA . TRP B 1 75 ? 1.243 -2.17 -6.52 1 92 75 TRP B CA 1
ATOM 1357 C C . TRP B 1 75 ? 0.133 -1.274 -7.062 1 92 75 TRP B C 1
ATOM 1359 O O . TRP B 1 75 ? -0.588 -0.636 -6.289 1 92 75 TRP B O 1
ATOM 1369 N N . LYS B 1 76 ? -0.006 -1.249 -8.32 1 90.44 76 LYS B N 1
ATOM 1370 C CA . LYS B 1 76 ? -1.051 -0.445 -8.945 1 90.44 76 LYS B CA 1
ATOM 1371 C C . LYS B 1 76 ? -2.439 -0.958 -8.57 1 90.44 76 LYS B C 1
ATOM 1373 O O . LYS B 1 76 ? -3.354 -0.169 -8.32 1 90.44 76 LYS B O 1
ATOM 1378 N N . LEU B 1 77 ? -2.559 -2.275 -8.539 1 91.19 77 LEU B N 1
ATOM 1379 C CA . LEU B 1 77 ? -3.82 -2.9 -8.156 1 91.19 77 LEU B CA 1
ATOM 1380 C C . LEU B 1 77 ? -4.184 -2.557 -6.719 1 91.19 77 LEU B C 1
ATOM 1382 O O . LEU B 1 77 ? -5.324 -2.195 -6.43 1 91.19 77 LEU B O 1
ATOM 1386 N N . ILE B 1 78 ? -3.172 -2.586 -5.891 1 93.81 78 ILE B N 1
ATOM 1387 C CA . ILE B 1 78 ? -3.35 -2.295 -4.473 1 93.81 78 ILE B CA 1
ATOM 1388 C C . ILE B 1 78 ? -3.785 -0.841 -4.293 1 93.81 78 ILE B C 1
ATOM 1390 O O . ILE B 1 78 ? -4.637 -0.54 -3.453 1 93.81 78 ILE B O 1
ATOM 1394 N N . GLY B 1 79 ? -3.211 0.052 -5.09 1 93.25 79 GLY B N 1
ATOM 1395 C CA . GLY B 1 79 ? -3.566 1.46 -5.016 1 93.25 79 GLY B CA 1
ATOM 1396 C C . GLY B 1 79 ? -5.023 1.725 -5.348 1 93.25 79 GLY B C 1
ATOM 1397 O O . GLY B 1 79 ? -5.66 2.576 -4.727 1 93.25 79 GLY B O 1
ATOM 1398 N N . GLU B 1 80 ? -5.531 0.994 -6.293 1 91.19 80 GLU B N 1
ATOM 1399 C CA . GLU B 1 80 ? -6.938 1.13 -6.656 1 91.19 80 GLU B CA 1
ATOM 1400 C C . GLU B 1 80 ? -7.848 0.667 -5.523 1 91.19 80 GLU B C 1
ATOM 1402 O O . GLU B 1 80 ? -8.883 1.278 -5.262 1 91.19 80 GLU B O 1
ATOM 1407 N N . LEU B 1 81 ? -7.383 -0.429 -4.906 1 91.44 81 LEU B N 1
ATOM 1408 C CA . LEU B 1 81 ? -8.141 -0.954 -3.777 1 91.44 81 LEU B CA 1
ATOM 1409 C C . LEU B 1 81 ? -8.133 0.03 -2.611 1 91.44 81 LEU B C 1
ATOM 1411 O O . LEU B 1 81 ? -9.156 0.221 -1.946 1 91.44 81 LEU B O 1
ATOM 1415 N N . ALA B 1 82 ? -6.93 0.616 -2.395 1 94.25 82 ALA B N 1
ATOM 1416 C CA . ALA B 1 82 ? -6.793 1.611 -1.334 1 94.25 82 ALA B CA 1
ATOM 1417 C C . ALA B 1 82 ? -7.734 2.789 -1.561 1 94.25 82 ALA B C 1
ATOM 1419 O O . ALA B 1 82 ? -8.367 3.279 -0.619 1 94.25 82 ALA B O 1
ATOM 1420 N N . LYS B 1 83 ? -7.914 3.211 -2.826 1 91.75 83 LYS B N 1
ATOM 1421 C CA . LYS B 1 83 ? -8.828 4.297 -3.174 1 91.75 83 LYS B CA 1
ATOM 1422 C C . LYS B 1 83 ? -10.273 3.912 -2.889 1 91.75 83 LYS B C 1
ATOM 1424 O O . LYS B 1 83 ? -11.062 4.738 -2.42 1 91.75 83 LYS B O 1
ATOM 1429 N N . ALA B 1 84 ? -10.609 2.75 -3.209 1 91 84 ALA B N 1
ATOM 1430 C CA . ALA B 1 84 ? -11.961 2.248 -2.965 1 91 84 ALA B CA 1
ATOM 1431 C C . ALA B 1 84 ? -12.273 2.215 -1.473 1 91 84 ALA B C 1
ATOM 1433 O O . ALA B 1 84 ? -13.375 2.564 -1.057 1 91 84 ALA B O 1
ATOM 1434 N N . LYS B 1 85 ? -11.227 1.729 -0.74 1 92 85 LYS B N 1
ATOM 1435 C CA . LYS B 1 85 ? -11.398 1.671 0.709 1 92 85 LYS B CA 1
ATOM 1436 C C . LYS B 1 85 ? -11.5 3.07 1.307 1 92 85 LYS B C 1
ATOM 1438 O O . LYS B 1 85 ? -12.25 3.291 2.26 1 92 85 LYS B O 1
ATOM 1443 N N . GLN B 1 86 ? -10.758 3.986 0.737 1 91.12 86 GLN B N 1
ATOM 1444 C CA . GLN B 1 86 ? -10.82 5.383 1.162 1 91.12 86 GLN B CA 1
ATOM 1445 C C . GLN B 1 86 ? -12.234 5.938 1.03 1 91.12 86 GLN B C 1
ATOM 1447 O O . GLN B 1 86 ? -12.727 6.613 1.936 1 91.12 86 GLN B O 1
ATOM 1452 N N . LYS B 1 87 ? -12.898 5.668 -0.12 1 89.25 87 LYS B N 1
ATOM 1453 C CA . LYS B 1 87 ? -14.258 6.133 -0.37 1 89.25 87 LYS B CA 1
ATOM 1454 C C . LYS B 1 87 ? -15.242 5.539 0.637 1 89.25 87 LYS B C 1
ATOM 1456 O O . LYS B 1 87 ? -16.156 6.223 1.104 1 89.25 87 LYS B O 1
ATOM 1461 N N . GLU B 1 88 ? -14.938 4.348 0.966 1 88.94 88 GLU B N 1
ATOM 1462 C CA . GLU B 1 88 ? -15.789 3.662 1.929 1 88.94 88 GLU B CA 1
ATOM 1463 C C . GLU B 1 88 ? -15.672 4.281 3.318 1 88.94 88 GLU B C 1
ATOM 1465 O O . GLU B 1 88 ? -16.672 4.426 4.031 1 88.94 88 GLU B O 1
ATOM 1470 N N . LEU B 1 89 ? -14.414 4.562 3.703 1 86.62 89 LEU B N 1
ATOM 1471 C CA . LEU B 1 89 ? -14.141 5.133 5.016 1 86.62 89 LEU B CA 1
ATOM 1472 C C . LEU B 1 89 ? -14.68 6.559 5.113 1 86.62 89 LEU B C 1
ATOM 1474 O O . LEU B 1 89 ? -15.164 6.969 6.168 1 86.62 89 LEU B O 1
ATOM 1478 N N . LYS B 1 90 ? -14.539 7.273 4.039 1 84 90 LYS B N 1
ATOM 1479 C CA . LYS B 1 90 ? -15.031 8.648 3.988 1 84 90 LYS B CA 1
ATOM 1480 C C . LYS B 1 90 ? -16.547 8.695 4.164 1 84 90 LYS B C 1
ATOM 1482 O O . LYS B 1 90 ? -17.078 9.617 4.789 1 84 90 LYS B O 1
ATOM 1487 N N . ASP B 1 91 ? -17.156 7.801 3.568 1 84.44 91 ASP B N 1
ATOM 1488 C CA . ASP B 1 91 ? -18.609 7.73 3.664 1 84.44 91 ASP B CA 1
ATOM 1489 C C . ASP B 1 91 ? -19.062 7.379 5.082 1 84.44 91 ASP B C 1
ATOM 1491 O O . ASP B 1 91 ? -20.109 7.832 5.539 1 84.44 91 ASP B O 1
ATOM 1495 N N . LYS B 1 92 ? -18.219 6.711 5.742 1 77.12 92 LYS B N 1
ATOM 1496 C CA . LYS B 1 92 ? -18.531 6.32 7.117 1 77.12 92 LYS B CA 1
ATOM 1497 C C . LYS B 1 92 ? -18.328 7.492 8.078 1 77.12 92 LYS B C 1
ATOM 1499 O O . LYS B 1 92 ? -19.047 7.617 9.07 1 77.12 92 LYS B O 1
ATOM 1504 N N . LYS B 1 93 ? -17.359 8.289 7.883 1 67.5 93 LYS B N 1
ATOM 1505 C CA . LYS B 1 93 ? -17.109 9.453 8.727 1 67.5 93 LYS B CA 1
ATOM 1506 C C . LYS B 1 93 ? -18.219 10.492 8.562 1 67.5 93 LYS B C 1
ATOM 1508 O O . LYS B 1 93 ? -18.516 11.25 9.492 1 67.5 93 LYS B O 1
ATOM 1513 N N . LYS B 1 94 ? -18.875 10.602 7.418 1 68.5 94 LYS B N 1
ATOM 1514 C CA . LYS B 1 94 ? -19.953 11.547 7.215 1 68.5 94 LYS B CA 1
ATOM 1515 C C . LYS B 1 94 ? -21.234 11.078 7.906 1 68.5 94 LYS B C 1
ATOM 1517 O O . LYS B 1 94 ? -22.094 11.891 8.273 1 68.5 94 LYS B O 1
ATOM 1522 N N . LYS B 1 95 ? -21.25 10.023 8.367 1 55.16 95 LYS B N 1
ATOM 152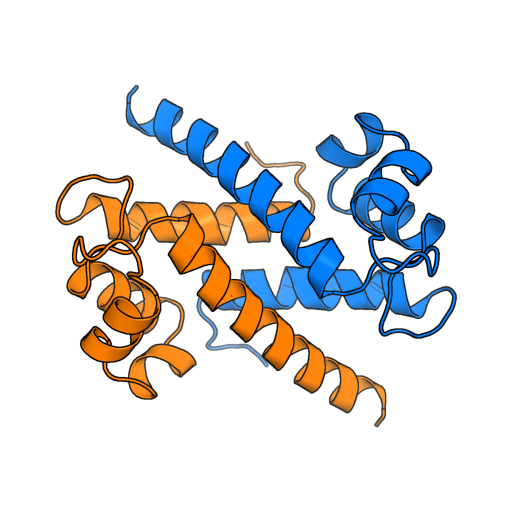3 C CA . LYS B 1 95 ? -22.5 9.711 9.062 1 55.16 95 LYS B CA 1
ATOM 1524 C C . LYS B 1 95 ? -22.375 9.961 10.555 1 55.16 95 LYS B C 1
ATOM 1526 O O . LYS B 1 95 ? -23.359 10.25 11.227 1 55.16 95 LYS B O 1
#

pLDDT: mean 86.35, std 10.87, range [34.5, 95.06]

Secondary structure (DSSP, 8-state):
--TT--HHHHHHHHHHHHHHHHHTTTS-SSEEEHHHHHHHHHHH-HHHHTTS-HHHHHHHH-TTSSSEEEHHHHHHHHHHHHHHHHHHHHHHHH-/--TT--HHHHHHHHHHHHHHHHHTTTS-SSEEEHHHHHHHHHHH-HHHHTTS-HHHHHHHH-TTSSSEEEHHHHHHHHHHHHHHHHHHHHHHHH-

Organism: Xenopus tropicalis (NCBI:txid8364)

Foldseek 3Di:
DCVPDDPVRVVVVVLVVLQLVLCVPPDPSQWAALVSVLVSCVVPVVVVNPPDRSQVLLVVLVPVPPNTGGPVSVVVVVVVVVVVVVVVVVVVVVD/DCVPPDPVRVVVVVLVVLQLVLCVPPDPSQWAALVSVLVSCVVPNVVVNPPDRSQVLLCVLVPVPPNIGGPVSVVVVVVVVVVVVVVVVVVVVVD

Nearest PDB structures (foldseek):
  3m0w-assembly5_G  TM=9.108E-01  e=1.010E-05  Homo sapiens
  6wn7-assembly2_C  TM=9.197E-01  e=1.598E-05  Homo sapiens
  3m0w-assembly1_D  TM=9.054E-01  e=1.706E-05  Homo sapiens
  5hlo-assembly1_C  TM=9.236E-01  e=2.527E-05  Homo sapiens
  1mr8-assembly1_B  TM=9.239E-01  e=2.880E-05  Homo sapiens

Solvent-accessible surface area (backbone atoms only — not comparable to full-atom values): 9992 Å² total; per-residue (Å²): 117,89,76,82,56,21,68,42,45,48,17,40,49,41,41,42,49,52,47,39,65,34,12,49,68,86,56,80,40,63,35,20,36,46,66,31,44,38,49,42,24,53,66,28,34,48,80,56,41,74,70,44,60,42,68,58,50,41,55,70,47,16,74,84,70,72,67,36,33,38,62,67,37,52,46,53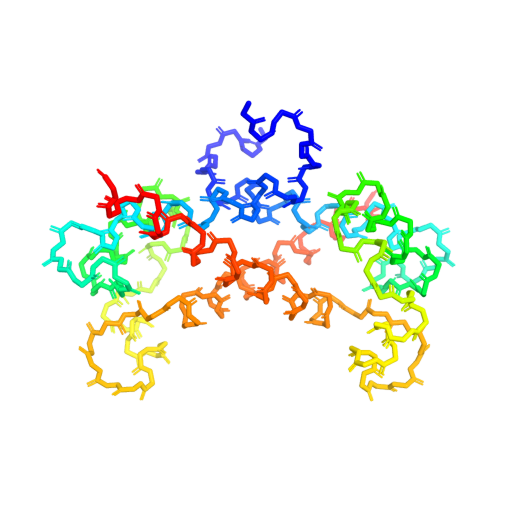,56,52,51,55,51,33,52,54,49,42,54,53,51,52,56,57,70,72,102,116,87,74,84,53,20,67,42,45,49,18,41,50,42,41,41,49,52,49,38,64,34,10,49,67,85,55,81,41,64,32,21,36,45,66,32,44,39,48,43,24,54,66,26,34,50,80,58,41,75,71,44,59,43,69,58,51,40,54,70,46,17,74,83,69,72,67,35,33,36,62,68,38,50,46,52,55,50,50,53,50,33,52,54,51,41,55,54,52,51,58,56,71,73,103